Protein AF-A0A800K409-F1 (afdb_monomer_lite)

Secondary structure (DSSP, 8-state):
-HHHHHHTTHHHHHHHHT--S--SS-TTSHHHHHHHHTTGGG----SSEEE-TTPPEEEEEEEEEEEEEEE-TTS-EEEEEEEEEEEEEE-GGGEEES-------HHHHHHHHHHH--EEEEEETTT--EEEEES-HHHHHHHHHHHT-TTEEEEEE--HHHHHHHIIIIIIIIIIIHHHHHHHT-BS-SS--SS-SSTT-B--S-HHHHHHTTSPPGGG--HHHHS-TT----TTHHHHHHHHHHHHHHHH-HHHHHHHHHHHHIIIIIHHHHHTPPSS-SS--GGGGHHHHHHHHHHHHHHHHHHHHHHHTT-S-HHHHHHHHHHHHHIIIIIHHHHH-

pLDDT: mean 87.54, std 9.1, range [59.28, 98.06]

Foldseek 3Di:
DVVVVVVVVCVLLVVLVVVDPDRPQSCVDVLSVVCVVVVVVVPDDDQFKDFALLWDFPDWDFPDWRWDWDQDPVRDTDIHTDDTDTDTDTDVQRMDGGHLRHDNDPVLVVVLCVQLQFKKFKAFQPVRDTPDIDSDPVVNVVVCVVVVDPRIDITGHGDPVSSVRCCVCPLCNVQFVQLLCCQQFNFQAPADDQPDQRPSGGHNLPQVVNVVVVHQHPVRDDPVRVPHLRGAGLNSLLVVLLVLLLVVCCVPPVVVSVVLVVQLCCQGVVLSSVVSDTGPDVDRPSVSNVSNSVSSVVSSVSSLVSQLVVVVVPDVDSVVSNVVSVVVSCCSRVVSRVVSD

Structure (mmCIF, N/CA/C/O backbone):
data_AF-A0A800K409-F1
#
_entry.id   AF-A0A800K409-F1
#
loop_
_atom_site.group_PDB
_atom_site.id
_atom_site.type_symbol
_atom_site.label_atom_id
_atom_site.label_alt_id
_atom_site.label_comp_id
_atom_site.label_asym_id
_atom_site.label_entity_id
_atom_site.label_seq_id
_atom_site.pdbx_PDB_ins_code
_atom_site.Cartn_x
_atom_site.Cartn_y
_atom_site.Cartn_z
_atom_site.occupancy
_atom_site.B_iso_or_equiv
_atom_site.auth_seq_id
_atom_site.auth_comp_id
_atom_site.auth_asym_id
_atom_site.auth_atom_id
_atom_site.pdbx_PDB_model_num
ATOM 1 N N . MET A 1 1 ? -29.917 -21.517 -10.643 1.00 65.88 1 MET A N 1
ATOM 2 C CA . MET A 1 1 ? -29.476 -20.287 -9.943 1.00 65.88 1 MET A CA 1
ATOM 3 C C . MET A 1 1 ? -28.200 -19.694 -10.530 1.00 65.88 1 MET A C 1
ATOM 5 O O . MET A 1 1 ? -28.246 -18.529 -10.886 1.00 65.88 1 MET A O 1
ATOM 9 N N . ILE A 1 2 ? -27.113 -20.457 -10.723 1.00 81.56 2 ILE A N 1
ATOM 10 C CA . ILE A 1 2 ? -25.869 -19.938 -11.341 1.00 81.56 2 ILE A CA 1
ATOM 11 C C . ILE A 1 2 ? -26.125 -19.347 -12.736 1.00 81.56 2 ILE A C 1
ATOM 13 O O . ILE A 1 2 ? -25.726 -18.220 -12.989 1.00 81.56 2 ILE A O 1
ATOM 17 N N . LEU A 1 3 ? -26.871 -20.045 -13.599 1.00 80.81 3 LEU A N 1
ATOM 18 C CA . LEU A 1 3 ? -27.240 -19.539 -14.931 1.00 80.81 3 LEU A CA 1
ATOM 19 C C . LEU A 1 3 ? -28.050 -18.234 -14.885 1.00 80.81 3 LEU A C 1
ATOM 21 O O . LEU A 1 3 ? -27.794 -17.344 -15.681 1.00 80.81 3 LEU A O 1
ATOM 25 N N . ILE A 1 4 ? -28.969 -18.097 -13.922 1.00 89.19 4 ILE A N 1
ATOM 26 C CA . ILE A 1 4 ? -29.758 -16.867 -13.711 1.00 89.19 4 ILE A CA 1
ATOM 27 C C . ILE A 1 4 ? -28.855 -15.726 -13.204 1.00 89.19 4 ILE A C 1
ATOM 29 O O . ILE A 1 4 ? -29.024 -14.570 -13.576 1.00 89.19 4 ILE A O 1
ATOM 33 N N . GLY A 1 5 ? -27.858 -16.042 -12.373 1.00 84.44 5 GLY A N 1
ATOM 34 C CA . GLY A 1 5 ? -26.843 -15.076 -11.953 1.00 84.44 5 GLY A CA 1
ATOM 35 C C . GLY A 1 5 ? -25.978 -14.619 -13.127 1.00 84.44 5 GLY A C 1
ATOM 36 O O . GLY A 1 5 ? -25.855 -13.423 -13.372 1.00 84.44 5 GLY A O 1
ATOM 37 N N . TYR A 1 6 ? -25.437 -15.558 -13.904 1.00 83.19 6 TYR A N 1
ATOM 38 C CA . TYR A 1 6 ? -24.626 -15.256 -15.085 1.00 83.19 6 TYR A CA 1
ATOM 39 C C . TYR A 1 6 ? -25.421 -14.553 -16.186 1.00 83.19 6 TYR A C 1
ATOM 41 O O . TYR A 1 6 ? -24.855 -13.716 -16.885 1.00 83.19 6 TYR A O 1
ATOM 49 N N . SER A 1 7 ? -26.729 -14.802 -16.308 1.00 87.31 7 SER A N 1
ATOM 50 C CA . SER A 1 7 ? -27.543 -14.108 -17.305 1.00 87.31 7 SER A CA 1
ATOM 51 C C . SER A 1 7 ? -27.644 -12.603 -17.049 1.00 87.31 7 SER A C 1
ATOM 53 O O . SER A 1 7 ? -27.869 -11.848 -17.988 1.00 87.31 7 SER A O 1
ATOM 55 N N . SER A 1 8 ? -27.409 -12.133 -15.818 1.00 84.81 8 SER A N 1
ATOM 56 C CA . SER A 1 8 ? -27.319 -10.691 -15.541 1.00 84.81 8 SER A CA 1
ATOM 57 C C . SER A 1 8 ? -26.154 -10.006 -16.274 1.00 84.81 8 SER A C 1
ATOM 59 O O . SER A 1 8 ? -26.225 -8.810 -16.550 1.00 84.81 8 SER A O 1
ATOM 61 N N . TYR A 1 9 ? -25.121 -10.760 -16.673 1.00 82.25 9 TYR A N 1
ATOM 62 C CA . TYR A 1 9 ? -23.985 -10.242 -17.438 1.00 82.25 9 TYR A CA 1
ATOM 63 C C . TYR A 1 9 ? -24.352 -9.898 -18.892 1.00 82.25 9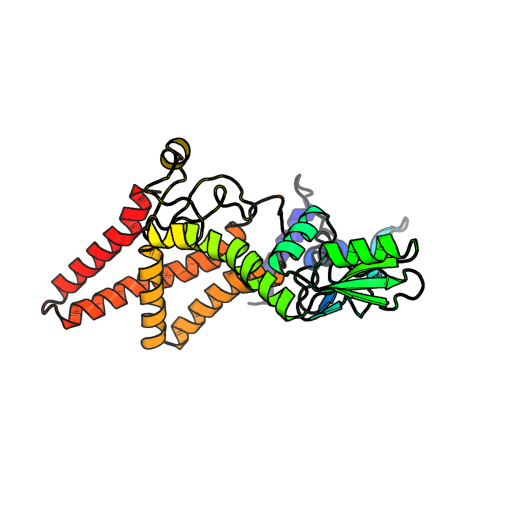 TYR A C 1
ATOM 65 O O . TYR A 1 9 ? -23.711 -9.036 -19.491 1.00 82.25 9 TYR A O 1
ATOM 73 N N . PHE A 1 10 ? -25.426 -10.486 -19.444 1.00 84.50 10 PHE A N 1
ATOM 74 C CA . PHE A 1 10 ? -25.935 -10.122 -20.776 1.00 84.50 10 PHE A CA 1
ATOM 75 C C . PHE A 1 10 ? -26.393 -8.664 -20.858 1.00 84.50 10 PHE A C 1
ATOM 77 O O . PHE A 1 10 ? -26.422 -8.103 -21.950 1.00 84.50 10 PHE A O 1
ATOM 84 N N . MET A 1 11 ? -26.680 -8.014 -19.724 1.00 85.50 11 MET A N 1
ATOM 85 C CA . MET A 1 11 ? -26.985 -6.583 -19.701 1.00 85.50 11 MET A CA 1
ATOM 86 C C . MET A 1 11 ? -25.845 -5.738 -20.287 1.00 85.50 11 MET A C 1
ATOM 88 O O . MET A 1 11 ? -26.121 -4.711 -20.897 1.00 85.50 11 MET A O 1
ATOM 92 N N . VAL A 1 12 ? -24.586 -6.184 -20.173 1.00 84.31 12 VAL A N 1
ATOM 93 C CA . VAL A 1 12 ? -23.431 -5.505 -20.786 1.00 84.31 12 VAL A CA 1
ATOM 94 C C . VAL A 1 12 ? -23.560 -5.480 -22.309 1.00 84.31 12 VAL A C 1
ATOM 96 O O . VAL A 1 12 ? -23.415 -4.415 -22.900 1.00 84.31 12 VAL A O 1
ATOM 99 N N . VAL A 1 13 ? -23.899 -6.619 -22.922 1.00 85.00 13 VAL A N 1
ATOM 100 C CA . VAL A 1 13 ? -24.083 -6.745 -24.377 1.00 85.00 13 VAL A CA 1
ATOM 101 C C . VAL A 1 13 ? -25.288 -5.923 -24.828 1.00 85.00 13 VAL A C 1
ATOM 103 O O . VAL A 1 13 ? -25.146 -5.054 -25.677 1.00 85.00 13 VAL A O 1
ATOM 106 N N . ILE A 1 14 ? -26.447 -6.113 -24.182 1.00 85.44 14 ILE A N 1
ATOM 107 C CA . ILE A 1 14 ? -27.696 -5.398 -24.506 1.00 85.44 14 ILE A CA 1
ATOM 108 C C . ILE A 1 14 ? -27.500 -3.878 -24.432 1.00 85.44 14 ILE A C 1
ATOM 110 O O . ILE A 1 14 ? -27.990 -3.137 -25.283 1.00 85.44 14 ILE A O 1
ATOM 114 N N . ARG A 1 15 ? -26.786 -3.400 -23.406 1.00 86.00 15 ARG A N 1
ATOM 115 C CA . ARG A 1 15 ? -26.485 -1.978 -23.241 1.00 86.00 15 ARG A CA 1
ATOM 116 C C . ARG A 1 15 ? -25.515 -1.476 -24.304 1.00 86.00 15 ARG A C 1
ATOM 118 O O . ARG A 1 15 ? -25.708 -0.354 -24.756 1.00 86.00 15 ARG A O 1
ATOM 125 N N . SER A 1 16 ? -24.497 -2.261 -24.655 1.00 86.19 16 SER A N 1
ATOM 126 C CA . SER A 1 16 ? -23.549 -1.908 -25.714 1.00 86.19 16 SER A CA 1
ATOM 127 C C . SER A 1 16 ? -24.296 -1.717 -27.030 1.00 86.19 16 SER A C 1
ATOM 129 O O . SER A 1 16 ? -24.220 -0.630 -27.575 1.00 86.19 16 SER A O 1
ATOM 131 N N . THR A 1 17 ? -25.182 -2.656 -27.406 1.00 86.38 17 THR A N 1
ATOM 132 C CA . THR A 1 17 ? -25.994 -2.610 -28.645 1.00 86.38 17 THR A CA 1
ATOM 133 C C . THR A 1 17 ? -26.843 -1.347 -28.783 1.00 86.38 17 THR A C 1
ATOM 135 O O . THR A 1 17 ? -27.129 -0.891 -29.890 1.00 86.38 17 THR A O 1
ATOM 138 N N . ALA A 1 18 ? -27.237 -0.736 -27.664 1.00 87.44 18 ALA A N 1
ATOM 139 C CA . ALA A 1 18 ? -27.951 0.538 -27.662 1.00 87.44 18 ALA A CA 1
ATOM 140 C C . ALA A 1 18 ? -27.057 1.759 -27.989 1.00 87.44 18 ALA A C 1
ATOM 142 O O . ALA A 1 18 ? -27.559 2.882 -27.988 1.00 87.44 18 ALA A O 1
ATOM 143 N N . ASN A 1 19 ? -25.758 1.554 -28.240 1.00 84.25 19 ASN A N 1
ATOM 144 C CA . ASN A 1 19 ? -24.741 2.548 -28.587 1.00 84.25 19 ASN A CA 1
ATOM 145 C C . ASN A 1 19 ? -24.764 3.817 -27.707 1.00 84.25 19 ASN A C 1
ATOM 147 O O . ASN A 1 19 ? -24.907 4.941 -28.204 1.00 84.25 19 ASN A O 1
ATOM 151 N N . PRO A 1 20 ? -24.652 3.681 -26.371 1.00 85.81 20 PRO A N 1
ATOM 152 C CA . PRO A 1 20 ? -24.635 4.826 -25.473 1.00 85.81 20 PRO A CA 1
ATOM 153 C C . PRO A 1 20 ? -23.353 5.656 -25.641 1.00 85.81 20 PRO A C 1
ATOM 155 O O . PRO A 1 20 ? -22.297 5.146 -25.995 1.00 85.81 20 PRO A O 1
ATOM 158 N N . ALA A 1 21 ? -23.406 6.935 -25.254 1.00 81.62 21 ALA A N 1
ATOM 159 C CA . ALA A 1 21 ? -22.258 7.852 -25.336 1.00 81.62 21 ALA A CA 1
ATOM 160 C C . ALA A 1 21 ? -20.993 7.376 -24.584 1.00 81.62 21 ALA A C 1
ATOM 162 O O . ALA A 1 21 ? -19.891 7.833 -24.878 1.00 81.62 21 ALA A O 1
ATOM 163 N N . ILE A 1 22 ? -21.143 6.477 -23.604 1.00 77.94 22 ILE A N 1
ATOM 164 C CA . ILE A 1 22 ? -20.032 5.785 -22.940 1.00 77.94 22 ILE A CA 1
ATOM 165 C C . ILE A 1 22 ? -20.166 4.291 -23.236 1.00 77.94 22 ILE A C 1
ATOM 167 O O . ILE A 1 22 ? -20.845 3.575 -22.494 1.00 77.94 22 ILE A O 1
ATOM 171 N N . ASP A 1 23 ? -19.487 3.845 -24.291 1.00 77.50 23 ASP A N 1
ATOM 172 C CA . ASP A 1 23 ? -19.381 2.439 -24.679 1.00 77.50 23 ASP A CA 1
ATOM 173 C C . ASP A 1 23 ? -17.910 2.029 -24.879 1.00 77.50 23 ASP A C 1
ATOM 175 O O . ASP A 1 23 ? -17.293 2.238 -25.924 1.00 77.50 23 ASP A O 1
ATOM 179 N N . MET A 1 24 ? -17.292 1.509 -23.816 1.00 70.38 24 MET A N 1
ATOM 180 C CA . MET A 1 24 ? -15.868 1.168 -23.822 1.00 70.38 24 MET A CA 1
ATOM 181 C C . MET A 1 24 ? -15.631 -0.244 -24.367 1.00 70.38 24 MET A C 1
ATOM 183 O O . MET A 1 24 ? -16.066 -1.227 -23.770 1.00 70.38 24 MET A O 1
ATOM 187 N N . ASN A 1 25 ? -14.822 -0.337 -25.428 1.00 69.81 25 ASN A N 1
ATOM 188 C CA . ASN A 1 25 ? -14.490 -1.551 -26.195 1.00 69.81 25 ASN A CA 1
ATOM 189 C C . ASN A 1 25 ? -15.641 -2.184 -26.986 1.00 69.81 25 ASN A C 1
ATOM 191 O O . ASN A 1 25 ? -15.393 -3.215 -27.604 1.00 69.81 25 ASN A O 1
ATOM 195 N N . ASN A 1 26 ? -16.833 -1.579 -26.977 1.00 78.69 26 ASN A N 1
ATOM 196 C CA . ASN A 1 26 ? -18.004 -2.010 -27.738 1.00 78.69 26 ASN A CA 1
ATOM 197 C C . ASN A 1 26 ? -18.233 -3.548 -27.711 1.00 78.69 26 ASN A C 1
ATOM 199 O O . ASN A 1 26 ? -18.051 -4.226 -28.731 1.00 78.69 26 ASN A O 1
ATOM 203 N N . PRO A 1 27 ? -18.548 -4.143 -26.539 1.00 81.69 27 PRO A N 1
ATOM 204 C CA . PRO A 1 27 ? -18.809 -5.578 -26.383 1.00 81.69 27 PRO A CA 1
ATOM 205 C C . PRO A 1 27 ? -20.175 -6.038 -26.945 1.00 81.69 27 PRO A C 1
ATOM 207 O O . PRO A 1 27 ? -20.853 -6.853 -26.320 1.00 81.69 27 PRO A O 1
ATOM 210 N N . GLU A 1 28 ? -20.585 -5.533 -28.110 1.00 79.75 28 GLU A N 1
ATOM 211 C CA . GLU A 1 28 ? -21.787 -5.964 -28.846 1.00 79.75 28 GLU A CA 1
ATOM 212 C C . GLU A 1 28 ? -21.637 -7.350 -29.482 1.00 79.75 28 GLU A C 1
ATOM 214 O O . GLU A 1 28 ? -22.589 -8.127 -29.534 1.00 79.75 28 GLU A O 1
ATOM 219 N N . ASP A 1 29 ? -20.429 -7.658 -29.946 1.00 79.31 29 ASP A N 1
ATOM 220 C CA . ASP A 1 29 ? -20.090 -8.877 -30.674 1.00 79.31 29 ASP A CA 1
ATOM 221 C C . ASP A 1 29 ? -19.304 -9.865 -29.779 1.00 79.31 29 ASP A C 1
ATOM 223 O O . ASP A 1 29 ? -18.525 -9.423 -28.921 1.00 79.31 29 ASP A O 1
ATOM 227 N N . PRO A 1 30 ? -19.454 -11.199 -29.948 1.00 72.94 30 PRO A N 1
ATOM 228 C CA . PRO A 1 30 ? -18.767 -12.202 -29.133 1.00 72.94 30 PRO A CA 1
ATOM 229 C C . PRO A 1 30 ? -17.243 -12.038 -29.027 1.00 72.94 30 PRO A C 1
ATOM 231 O O . PRO A 1 30 ? -16.681 -12.318 -27.963 1.00 72.94 30 PRO A O 1
ATOM 234 N N . PHE A 1 31 ? -16.554 -11.552 -30.065 1.00 73.19 31 PHE A N 1
ATOM 235 C CA . PHE A 1 31 ? -15.104 -11.326 -30.019 1.00 73.19 31 PHE A CA 1
ATOM 236 C C . PHE A 1 31 ? -14.747 -10.090 -29.192 1.00 73.19 31 PHE A C 1
ATOM 238 O O . PHE A 1 31 ? -13.795 -10.120 -28.402 1.00 73.19 31 PHE A O 1
ATOM 245 N N . ASN A 1 32 ? -15.528 -9.014 -29.310 1.00 73.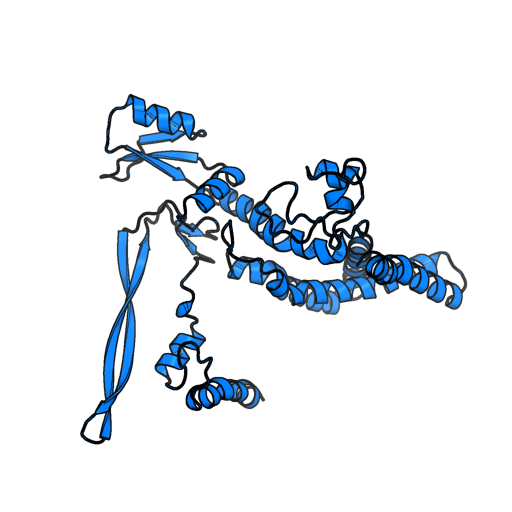75 32 ASN A N 1
ATOM 246 C CA . ASN A 1 32 ? -15.342 -7.823 -28.481 1.00 73.75 32 ASN A CA 1
ATOM 247 C C . ASN A 1 32 ? -15.720 -8.096 -27.020 1.00 73.75 32 ASN A C 1
ATOM 249 O O . ASN A 1 32 ? -15.011 -7.650 -26.115 1.00 73.75 32 ASN A O 1
ATOM 253 N N . LEU A 1 33 ? -16.765 -8.893 -26.773 1.00 78.38 33 LEU A N 1
ATOM 254 C CA . LEU A 1 33 ? -17.138 -9.360 -25.439 1.00 78.38 33 LEU A CA 1
ATOM 255 C C . LEU A 1 33 ? -16.028 -10.216 -24.817 1.00 78.38 33 LEU A C 1
ATOM 257 O O . LEU A 1 33 ? -15.688 -10.019 -23.650 1.00 78.38 33 LEU A O 1
ATOM 261 N N . LEU A 1 34 ? -15.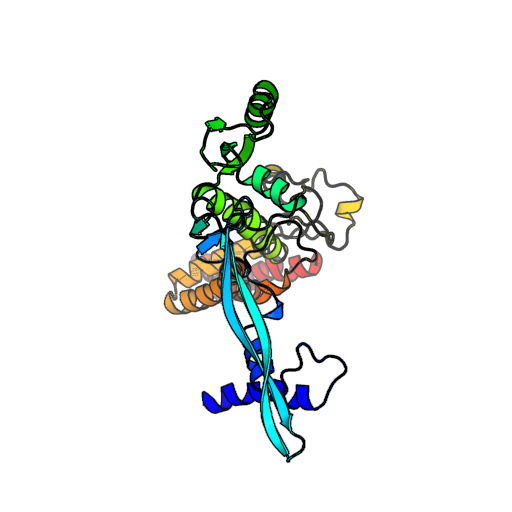416 -11.125 -25.581 1.00 76.69 34 LEU A N 1
ATOM 262 C CA . LEU A 1 34 ? -14.282 -11.919 -25.104 1.00 76.69 34 LEU A CA 1
ATOM 263 C C . LEU A 1 34 ? -13.091 -11.023 -24.729 1.00 76.69 34 LEU A C 1
ATOM 265 O O . LEU A 1 34 ? -12.546 -11.153 -23.633 1.00 76.69 34 LEU A O 1
ATOM 269 N N . SER A 1 35 ? -12.737 -10.066 -25.591 1.00 72.69 35 SER A N 1
ATOM 270 C CA . SER A 1 35 ? -11.692 -9.064 -25.326 1.00 72.69 35 SER A CA 1
ATOM 271 C C . SER A 1 35 ? -12.007 -8.209 -24.085 1.00 72.69 35 SER A C 1
ATOM 273 O O . SER A 1 35 ? -11.120 -7.910 -23.275 1.00 72.69 35 SER A O 1
ATOM 275 N N . TYR A 1 36 ? -13.280 -7.848 -23.895 1.00 77.44 36 TYR A N 1
ATOM 276 C CA . TYR A 1 36 ? -13.774 -7.114 -22.730 1.00 77.44 36 TYR A CA 1
ATOM 277 C C . TYR A 1 36 ? -13.619 -7.931 -21.439 1.00 77.44 36 TYR A C 1
ATOM 279 O O . TYR A 1 36 ? -13.016 -7.450 -20.474 1.00 77.44 36 TYR A O 1
ATOM 287 N N . LEU A 1 37 ? -14.086 -9.184 -21.4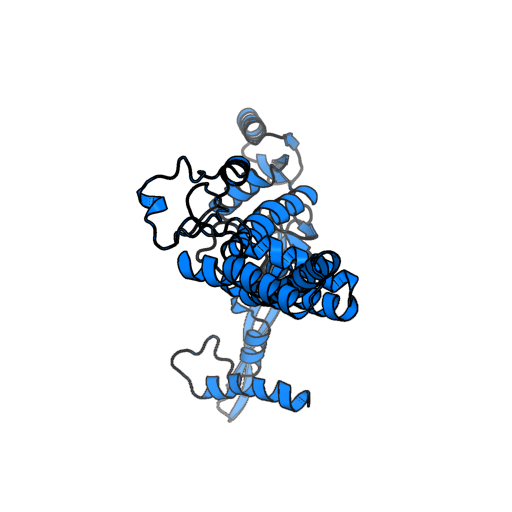36 1.00 79.81 37 LEU A N 1
ATOM 288 C CA . LEU A 1 37 ? -13.991 -10.110 -20.301 1.00 79.81 37 LEU A CA 1
ATOM 289 C C . LEU A 1 37 ? -12.538 -10.407 -19.919 1.00 79.81 37 LEU A C 1
ATOM 291 O O . LEU A 1 37 ? -12.192 -10.435 -18.738 1.00 79.81 37 LEU A O 1
ATOM 295 N N . GLN A 1 38 ? -11.669 -10.571 -20.916 1.00 73.44 38 GLN A N 1
ATOM 296 C CA . GLN A 1 38 ? -10.236 -10.794 -20.723 1.00 73.44 38 GLN A CA 1
ATOM 297 C C . GLN A 1 38 ? -9.472 -9.530 -20.318 1.00 73.44 38 GLN A C 1
ATOM 299 O O . GLN A 1 38 ? -8.283 -9.611 -20.002 1.00 73.44 38 GLN A O 1
ATOM 304 N N . ARG A 1 39 ? -10.136 -8.364 -20.281 1.00 72.69 39 ARG A N 1
ATOM 305 C CA . ARG A 1 39 ? -9.550 -7.084 -19.867 1.00 72.69 39 ARG A CA 1
ATOM 306 C C . ARG A 1 39 ? -8.332 -6.678 -20.704 1.00 72.69 39 ARG A C 1
ATOM 308 O O . ARG A 1 39 ? -7.426 -6.018 -20.192 1.00 72.69 39 ARG A O 1
ATOM 315 N N . GLU A 1 40 ? -8.323 -7.014 -21.993 1.00 68.75 40 GLU A N 1
ATOM 316 C CA . GLU A 1 40 ? -7.149 -6.827 -22.859 1.00 68.75 40 GLU A CA 1
ATOM 317 C C . GLU A 1 40 ? -6.674 -5.366 -22.954 1.00 68.75 40 GLU A C 1
ATOM 319 O O . GLU A 1 40 ? -5.483 -5.102 -23.108 1.00 68.75 40 GLU A O 1
ATOM 324 N N . GLN A 1 41 ? -7.590 -4.409 -22.793 1.00 61.09 41 GLN A N 1
ATOM 325 C CA . GLN A 1 41 ? -7.320 -2.968 -22.839 1.00 61.09 41 GLN A CA 1
ATOM 326 C C . GLN A 1 41 ? -6.328 -2.455 -21.776 1.00 61.09 41 GLN A C 1
ATOM 328 O O . GLN A 1 41 ? -5.765 -1.375 -21.935 1.00 61.09 41 GLN A O 1
ATOM 333 N N . TYR A 1 42 ? -6.121 -3.183 -20.673 1.00 60.72 42 TYR A N 1
ATOM 334 C CA . TYR A 1 42 ? -5.349 -2.680 -19.528 1.00 60.72 42 TYR A CA 1
ATOM 335 C C . TYR A 1 42 ? -3.860 -3.059 -19.561 1.00 60.72 42 TYR A C 1
ATOM 337 O O . TYR A 1 42 ? -3.118 -2.684 -18.650 1.00 60.72 42 TYR A O 1
ATOM 345 N N . GLY A 1 43 ? -3.412 -3.770 -20.604 1.00 65.50 43 GLY A N 1
ATOM 346 C CA . GLY A 1 43 ? -2.071 -4.352 -20.660 1.00 65.50 43 GLY A CA 1
ATOM 347 C C . GLY A 1 43 ? -1.859 -5.434 -19.591 1.00 65.50 43 GLY A C 1
ATOM 348 O O . GLY A 1 43 ? -2.739 -5.726 -18.783 1.00 65.50 43 GLY A O 1
ATOM 349 N N . SER A 1 44 ? -0.681 -6.057 -19.582 1.00 67.94 44 SER A N 1
ATOM 350 C CA . SER A 1 44 ? -0.339 -7.112 -18.621 1.00 67.94 44 SER A CA 1
ATOM 351 C C . SER A 1 44 ? 0.790 -6.661 -17.698 1.00 67.94 44 SER A C 1
ATOM 353 O O . SER A 1 44 ? 1.925 -6.485 -18.142 1.00 67.94 44 SER A O 1
ATOM 355 N N . ALA A 1 45 ? 0.490 -6.503 -16.409 1.00 80.56 45 ALA A N 1
ATOM 356 C CA . ALA A 1 45 ? 1.513 -6.452 -15.371 1.00 80.56 45 ALA A CA 1
ATOM 357 C C . ALA A 1 45 ? 1.855 -7.890 -14.946 1.00 80.56 45 ALA A C 1
ATOM 359 O O . ALA A 1 45 ? 0.936 -8.692 -14.751 1.00 80.56 45 ALA A O 1
ATOM 360 N N . PRO A 1 46 ? 3.137 -8.247 -14.781 1.00 88.06 46 PRO A N 1
ATOM 361 C CA . PRO A 1 46 ? 3.489 -9.588 -14.342 1.00 88.06 46 PRO A CA 1
ATOM 362 C C . PRO A 1 46 ? 3.112 -9.751 -12.863 1.00 88.06 46 PRO A C 1
ATOM 364 O O . PRO A 1 46 ? 3.483 -8.923 -12.039 1.00 88.06 46 PRO A O 1
ATOM 367 N N . VAL A 1 47 ? 2.338 -10.780 -12.505 1.00 87.75 47 VAL A N 1
ATOM 368 C CA . VAL A 1 47 ? 1.862 -10.981 -11.117 1.00 87.75 47 VAL A CA 1
ATOM 369 C C . VAL A 1 47 ? 2.629 -12.113 -10.435 1.00 87.75 47 VAL A C 1
ATOM 371 O O . VAL A 1 47 ? 3.303 -11.890 -9.428 1.00 87.75 47 VAL A O 1
ATOM 374 N N . PHE A 1 48 ? 2.551 -13.329 -10.975 1.00 88.44 48 PHE A N 1
ATOM 375 C CA . PHE A 1 48 ? 3.174 -14.508 -10.365 1.00 88.44 48 PHE A CA 1
ATOM 376 C C . PHE A 1 48 ? 4.590 -14.760 -10.862 1.00 88.44 48 PHE A C 1
ATOM 378 O O . PHE A 1 48 ? 5.467 -15.054 -10.059 1.00 88.44 48 PHE A O 1
ATOM 385 N N . TYR A 1 49 ? 4.821 -14.606 -12.161 1.00 91.00 49 TYR A N 1
ATOM 386 C CA . TYR A 1 49 ? 6.132 -14.725 -12.781 1.00 91.00 49 TYR A CA 1
ATOM 387 C C . TYR A 1 49 ? 6.236 -13.714 -13.919 1.00 91.00 49 TYR A C 1
ATOM 389 O O . TYR A 1 49 ? 5.234 -13.397 -14.565 1.00 91.00 49 TYR A O 1
ATOM 397 N N . GLY A 1 50 ? 7.434 -13.191 -14.140 1.00 90.69 50 GLY A N 1
ATOM 398 C CA . GLY A 1 50 ? 7.714 -12.294 -15.251 1.00 90.69 50 GLY A CA 1
ATOM 399 C C . GLY A 1 50 ? 8.920 -11.411 -14.990 1.00 90.69 50 GLY A C 1
ATOM 400 O O . GLY A 1 50 ? 9.708 -11.647 -14.075 1.00 90.69 50 GLY A O 1
ATOM 401 N N . GLN A 1 51 ? 9.048 -10.389 -15.818 1.00 92.19 51 GLN A N 1
ATOM 402 C CA . GLN A 1 51 ? 10.232 -9.560 -15.931 1.00 92.19 51 GLN A CA 1
ATOM 403 C C . GLN A 1 51 ? 10.322 -8.460 -14.867 1.00 92.19 51 GLN A C 1
ATOM 405 O O . GLN A 1 51 ? 9.338 -7.803 -14.513 1.00 92.19 51 GLN A O 1
ATOM 410 N N . TYR A 1 52 ? 11.545 -8.194 -14.419 1.00 93.75 52 TYR A N 1
ATOM 411 C CA . TYR A 1 52 ? 11.914 -6.932 -13.789 1.00 93.75 52 TYR A CA 1
ATOM 412 C C . TYR A 1 52 ? 12.159 -5.863 -14.855 1.00 93.75 52 TYR A C 1
ATOM 414 O O . TYR A 1 52 ? 12.483 -6.163 -16.001 1.00 93.75 52 TYR A O 1
ATOM 422 N N . TYR A 1 53 ? 12.074 -4.594 -14.464 1.00 92.38 53 TYR A N 1
ATOM 423 C CA . TYR A 1 53 ? 12.260 -3.471 -15.383 1.00 92.38 53 TYR A CA 1
ATOM 424 C C . TYR A 1 53 ? 13.584 -3.467 -16.187 1.00 92.38 53 TYR A C 1
ATOM 426 O O . TYR A 1 53 ? 13.571 -2.923 -17.292 1.00 92.38 53 TYR A O 1
ATOM 434 N N . PRO A 1 54 ? 14.728 -3.990 -15.680 1.00 91.31 54 PRO A N 1
ATOM 435 C CA . PRO A 1 54 ? 15.986 -3.981 -16.428 1.00 91.31 54 PRO A CA 1
ATOM 436 C C . PRO A 1 54 ? 16.027 -5.000 -17.570 1.00 91.31 54 PRO A C 1
ATOM 438 O O . PRO A 1 54 ? 16.929 -4.913 -18.406 1.00 91.31 54 PRO A O 1
ATOM 441 N N . ALA A 1 55 ? 15.087 -5.952 -17.590 1.00 88.62 55 ALA A N 1
ATOM 442 C CA . ALA A 1 55 ? 15.040 -7.012 -18.580 1.00 88.62 55 ALA A CA 1
ATOM 443 C C . ALA A 1 55 ? 14.875 -6.426 -19.981 1.00 88.62 55 ALA A C 1
ATOM 445 O O . ALA A 1 55 ? 13.942 -5.658 -20.244 1.00 88.62 55 ALA A O 1
ATOM 446 N N . GLN A 1 56 ? 15.769 -6.798 -20.894 1.00 84.12 56 GLN A N 1
ATOM 447 C CA . GLN A 1 56 ? 15.580 -6.461 -22.298 1.00 84.12 56 GLN A CA 1
ATOM 448 C C . GLN A 1 56 ? 14.643 -7.468 -22.950 1.00 84.12 56 GLN A C 1
ATOM 450 O O . GLN A 1 56 ? 14.572 -8.634 -22.559 1.00 84.12 56 GLN A O 1
ATOM 455 N N . GLN A 1 57 ? 13.901 -6.989 -23.940 1.00 83.75 57 GLN A N 1
ATOM 456 C CA . GLN A 1 57 ? 13.110 -7.854 -24.789 1.00 83.75 57 GLN A CA 1
ATOM 457 C C . GLN A 1 57 ? 14.044 -8.579 -25.763 1.00 83.75 57 GLN A C 1
ATOM 459 O O . GLN A 1 57 ? 14.792 -7.927 -26.489 1.00 83.75 57 GLN A O 1
ATOM 464 N N . VAL A 1 58 ? 13.976 -9.908 -25.765 1.00 82.38 58 VAL A N 1
ATOM 465 C CA . VAL A 1 58 ? 14.748 -10.792 -26.648 1.00 82.38 58 VAL A CA 1
ATOM 466 C C . VAL A 1 58 ? 13.933 -11.121 -27.894 1.00 82.38 58 VAL A C 1
ATOM 468 O O . VAL A 1 58 ? 14.442 -11.030 -29.007 1.00 82.38 58 VAL A O 1
ATOM 471 N N . GLU A 1 59 ? 12.649 -11.435 -27.713 1.00 80.44 59 GLU A N 1
ATOM 472 C CA . GLU A 1 59 ? 11.778 -11.891 -28.795 1.00 80.44 59 GLU A CA 1
ATOM 473 C C . GLU A 1 59 ? 10.343 -11.360 -28.644 1.00 80.44 59 GLU A C 1
ATOM 475 O O . GLU A 1 59 ? 9.942 -10.793 -27.617 1.00 80.44 59 GLU A O 1
ATOM 480 N N . LYS A 1 60 ? 9.567 -11.486 -29.719 1.00 78.31 60 LYS A N 1
ATOM 481 C CA . LYS A 1 60 ? 8.117 -11.308 -29.742 1.00 78.31 60 LYS A CA 1
ATOM 482 C C . LYS A 1 60 ? 7.487 -12.645 -30.095 1.00 78.31 60 LYS A C 1
ATOM 484 O O . LYS A 1 60 ? 7.561 -13.055 -31.246 1.00 78.31 60 LYS A O 1
ATOM 489 N N . GLU A 1 61 ? 6.840 -13.275 -29.129 1.00 77.62 61 GLU A N 1
ATOM 490 C CA . GLU A 1 61 ? 6.075 -14.497 -29.364 1.00 77.62 61 GLU A CA 1
ATOM 491 C C . GLU A 1 61 ? 4.633 -14.133 -29.730 1.00 77.62 61 GLU A C 1
ATOM 493 O O . GLU A 1 61 ? 4.033 -13.270 -29.087 1.00 77.62 61 GLU A O 1
ATOM 498 N N . GLU A 1 62 ? 4.077 -14.737 -30.782 1.00 76.31 62 GLU A N 1
ATOM 499 C CA . GLU A 1 62 ? 2.670 -14.555 -31.154 1.00 76.31 62 GLU A CA 1
ATOM 500 C C . GLU A 1 62 ? 1.784 -15.378 -30.212 1.00 76.31 62 GLU A C 1
ATOM 502 O O . GLU A 1 62 ? 1.839 -16.602 -30.212 1.00 76.31 62 GLU A O 1
ATOM 507 N N . VAL A 1 63 ? 0.962 -14.709 -29.403 1.00 67.38 63 VAL A N 1
ATOM 508 C CA . VAL A 1 63 ? 0.145 -15.359 -28.361 1.00 67.38 63 VAL A CA 1
ATOM 509 C C . VAL A 1 63 ? -1.292 -15.578 -28.815 1.00 67.38 63 VAL A C 1
ATOM 511 O O . VAL A 1 63 ? -1.953 -16.513 -28.371 1.00 67.38 63 VAL A O 1
ATOM 514 N N . SER A 1 64 ? -1.808 -14.718 -29.694 1.00 64.31 64 SER A N 1
ATOM 515 C CA . SER A 1 64 ? -3.136 -14.898 -30.279 1.00 64.31 64 SER A CA 1
ATOM 516 C C . SER A 1 64 ? -3.313 -14.078 -31.553 1.00 64.31 64 SER A C 1
ATOM 518 O O . SER A 1 64 ? -2.614 -13.093 -31.783 1.00 64.31 64 SER A O 1
ATOM 520 N N . SER A 1 65 ? -4.283 -14.462 -32.376 1.00 63.09 65 SER A N 1
ATOM 521 C CA . SER A 1 65 ? -4.756 -13.666 -33.509 1.00 63.09 65 SER A CA 1
ATOM 522 C C . SER A 1 65 ? -6.172 -13.169 -33.215 1.00 63.09 65 SER A C 1
ATOM 524 O O . SER A 1 65 ? -7.016 -13.933 -32.749 1.00 63.09 65 SER A O 1
ATOM 526 N N . LYS A 1 66 ? -6.425 -11.878 -33.449 1.00 62.28 66 LYS A N 1
ATOM 527 C CA . LYS A 1 66 ? -7.755 -11.269 -33.360 1.00 62.28 66 LYS A CA 1
ATOM 528 C C . LYS A 1 66 ? -8.463 -11.401 -34.699 1.00 62.28 66 LYS A C 1
ATOM 530 O O . LYS A 1 66 ? -7.879 -11.070 -35.729 1.00 62.28 66 LYS A O 1
ATOM 535 N N . TYR A 1 67 ? -9.727 -11.789 -34.652 1.00 63.06 67 TYR A N 1
ATOM 536 C CA . TYR A 1 67 ? -10.642 -11.797 -35.787 1.00 63.06 67 TYR A CA 1
ATOM 537 C C . TYR A 1 67 ? -11.794 -10.833 -35.489 1.00 63.06 67 TYR A C 1
ATOM 539 O O . TYR A 1 67 ? -12.062 -10.539 -34.322 1.00 63.06 67 TYR A O 1
ATOM 547 N N . TYR A 1 68 ? -12.433 -10.302 -36.523 1.00 63.66 68 TYR A N 1
ATOM 548 C CA . TYR A 1 68 ? -13.737 -9.655 -36.408 1.00 63.66 68 TYR A CA 1
ATOM 549 C C . TYR A 1 68 ? -14.680 -10.276 -37.431 1.00 63.66 68 TYR A C 1
ATOM 551 O O . TYR A 1 68 ? -14.238 -10.719 -38.491 1.00 63.66 68 TYR A O 1
ATOM 559 N N . GLN A 1 69 ? -15.952 -10.349 -37.067 1.00 59.28 69 GLN A N 1
ATOM 560 C CA . GLN A 1 69 ? -17.015 -10.819 -37.939 1.00 59.28 69 GLN A CA 1
ATOM 561 C C . GLN A 1 69 ? -17.559 -9.624 -38.727 1.00 59.28 69 GLN A C 1
ATOM 563 O O . GLN A 1 69 ? -17.803 -8.567 -38.140 1.00 59.28 69 GLN A O 1
ATOM 568 N N . ASP A 1 70 ? -17.698 -9.775 -40.040 1.00 62.00 70 ASP A N 1
ATOM 569 C CA . ASP A 1 70 ? -18.371 -8.811 -40.915 1.00 62.00 70 ASP A CA 1
ATOM 570 C C . ASP A 1 70 ? -19.305 -9.566 -41.874 1.00 62.00 70 ASP A C 1
ATOM 572 O O . ASP A 1 70 ? -19.115 -10.758 -42.127 1.00 62.00 70 ASP A O 1
ATOM 576 N N . ILE A 1 71 ? -20.342 -8.893 -42.369 1.00 61.28 71 ILE A N 1
ATOM 577 C CA . ILE A 1 71 ? -21.342 -9.502 -43.252 1.00 61.28 71 ILE A CA 1
ATOM 578 C C . ILE A 1 71 ? -20.903 -9.272 -44.692 1.00 61.28 71 ILE A C 1
ATOM 580 O O . ILE A 1 71 ? -20.772 -8.133 -45.148 1.00 61.28 71 ILE A O 1
ATOM 584 N N . ASN A 1 72 ? -20.686 -10.359 -45.426 1.00 63.31 72 ASN A N 1
ATOM 585 C CA . ASN A 1 72 ? -20.273 -10.274 -46.818 1.00 63.31 72 ASN A CA 1
ATOM 586 C C . ASN A 1 72 ? -21.410 -9.750 -47.712 1.00 63.31 72 ASN A C 1
ATOM 588 O O . ASN A 1 72 ? -22.576 -9.721 -47.317 1.00 63.31 72 ASN A O 1
ATOM 592 N N . LYS A 1 73 ? -21.101 -9.367 -48.960 1.00 64.06 73 LYS A N 1
ATOM 593 C CA . LYS A 1 73 ? -22.107 -8.826 -49.908 1.00 64.06 73 LYS A CA 1
ATOM 594 C C . LYS A 1 73 ? -23.306 -9.754 -50.159 1.00 64.06 73 LYS A C 1
ATOM 596 O O . LYS A 1 73 ? -24.361 -9.263 -50.554 1.00 64.06 73 LYS A O 1
ATOM 601 N N . ASP A 1 74 ? -23.141 -11.047 -49.899 1.00 69.88 74 ASP A N 1
ATOM 602 C CA . ASP A 1 74 ? -24.154 -12.091 -50.069 1.00 69.88 74 ASP A CA 1
ATOM 603 C C . ASP A 1 74 ? -24.952 -12.394 -48.781 1.00 69.88 74 ASP A C 1
ATOM 605 O O . ASP A 1 74 ? -25.827 -13.255 -48.781 1.00 69.88 74 ASP A O 1
ATOM 609 N N . GLY A 1 75 ? -24.699 -11.663 -47.686 1.00 65.50 75 GLY A N 1
ATOM 610 C CA . GLY A 1 75 ? -25.425 -11.805 -46.417 1.00 65.50 75 GLY A CA 1
ATOM 611 C C . GLY A 1 75 ? -24.908 -12.911 -45.491 1.00 65.50 75 GLY A C 1
ATOM 612 O O . GLY A 1 75 ? -25.566 -13.213 -44.498 1.00 65.50 75 GLY A O 1
ATOM 613 N N . GLU A 1 76 ? -23.757 -13.510 -45.802 1.00 61.84 76 GLU A N 1
ATOM 614 C CA . GLU A 1 76 ? -23.112 -14.544 -44.984 1.00 61.84 76 GLU A CA 1
ATOM 615 C C . GLU A 1 76 ? -22.060 -13.949 -44.037 1.00 61.84 76 GLU A C 1
ATOM 617 O O . GLU A 1 76 ? -21.375 -12.980 -44.376 1.00 61.84 76 GLU A O 1
ATOM 622 N N . ASP A 1 77 ? -21.930 -14.550 -42.853 1.00 65.69 77 ASP A N 1
ATOM 623 C CA . ASP A 1 77 ? -20.922 -14.189 -41.857 1.00 65.69 77 ASP A CA 1
ATOM 624 C C . ASP A 1 77 ? -19.518 -14.573 -42.347 1.00 65.69 77 ASP A C 1
ATOM 626 O O . ASP A 1 77 ? -19.223 -15.756 -42.535 1.00 65.69 77 ASP A O 1
ATOM 630 N N . GLU A 1 78 ? -18.623 -13.594 -42.502 1.00 63.56 78 GLU A N 1
ATOM 631 C CA . GLU A 1 78 ? -17.221 -13.836 -42.847 1.00 63.56 78 GLU A CA 1
ATOM 632 C C . GLU A 1 78 ? -16.281 -13.307 -41.749 1.00 63.56 78 GLU A C 1
ATOM 634 O O . GLU A 1 78 ? -16.438 -12.208 -41.209 1.00 63.56 78 GLU A O 1
ATOM 639 N N . TYR A 1 79 ? -15.292 -14.125 -41.375 1.00 66.44 79 TYR A N 1
ATOM 640 C CA . TYR A 1 79 ? -14.318 -13.795 -40.334 1.00 66.44 79 TYR A CA 1
ATOM 641 C C . TYR A 1 79 ? -13.057 -13.200 -40.950 1.00 66.44 79 TYR A C 1
ATOM 643 O O . TYR A 1 79 ? -12.250 -13.903 -41.562 1.00 66.44 79 TYR A O 1
ATOM 651 N N . PHE A 1 80 ? -12.826 -11.914 -40.708 1.00 64.12 80 PHE A N 1
ATOM 652 C CA . PHE A 1 80 ? -11.638 -11.220 -41.183 1.00 64.12 80 PHE A CA 1
ATOM 653 C C . PHE A 1 80 ? -10.567 -11.162 -40.097 1.00 64.12 80 PHE A C 1
ATOM 655 O O . PHE A 1 80 ? -10.814 -10.822 -38.935 1.00 64.12 80 PHE A O 1
ATOM 662 N N . PHE A 1 81 ? -9.331 -11.475 -40.481 1.00 64.12 81 PHE A N 1
ATOM 663 C CA . PHE A 1 81 ? -8.172 -11.295 -39.616 1.00 64.12 81 PHE A CA 1
ATOM 664 C C . PHE A 1 81 ? -7.990 -9.800 -39.289 1.00 64.12 81 PHE A C 1
ATOM 666 O O . PHE A 1 81 ? -7.877 -8.962 -40.184 1.00 64.12 81 PHE A O 1
ATOM 673 N N . LYS A 1 82 ? -7.942 -9.463 -37.995 1.00 68.00 82 LYS A N 1
ATOM 674 C CA . LYS A 1 82 ? -7.770 -8.089 -37.499 1.00 68.00 82 LYS A CA 1
ATOM 675 C C . LYS A 1 82 ? -6.309 -7.769 -37.215 1.00 68.00 82 LYS A C 1
ATOM 677 O O . LYS A 1 82 ? -5.777 -6.778 -37.706 1.00 68.00 82 LYS A O 1
ATOM 682 N N . SER A 1 83 ? -5.672 -8.562 -36.353 1.00 65.75 83 SER A N 1
ATOM 683 C CA . SER A 1 83 ? -4.294 -8.322 -35.919 1.00 65.75 83 SER A CA 1
ATOM 684 C C . SER A 1 83 ? -3.693 -9.509 -35.169 1.00 65.75 83 SER A C 1
ATOM 686 O O . SER A 1 83 ? -4.394 -10.269 -34.504 1.00 65.75 83 SER A O 1
ATOM 688 N N . LYS A 1 84 ? -2.363 -9.637 -35.238 1.00 67.50 84 LYS A N 1
ATOM 689 C CA . LYS A 1 84 ? -1.582 -10.568 -34.419 1.00 67.50 84 LYS A CA 1
ATOM 690 C C . LYS A 1 84 ? -1.223 -9.908 -33.097 1.00 67.50 84 LYS A C 1
ATOM 692 O O . LYS A 1 84 ? -0.781 -8.756 -33.066 1.00 67.50 84 LYS A O 1
ATOM 697 N N . ARG A 1 85 ? -1.389 -10.642 -32.003 1.00 66.31 85 ARG A N 1
ATOM 698 C CA . ARG A 1 85 ? -0.980 -10.241 -30.662 1.00 66.31 85 ARG A CA 1
ATOM 699 C C . ARG A 1 85 ? 0.367 -10.869 -30.360 1.00 66.31 85 ARG A C 1
ATOM 701 O O . ARG A 1 85 ? 0.496 -12.087 -30.335 1.00 66.31 85 ARG A O 1
ATOM 708 N N . TYR A 1 86 ? 1.336 -10.019 -30.056 1.00 70.50 86 TYR A N 1
ATOM 709 C CA . TYR A 1 86 ? 2.653 -10.447 -29.616 1.00 70.50 86 TYR A CA 1
ATOM 710 C C . TYR A 1 86 ? 2.840 -10.171 -28.128 1.00 70.50 86 TYR A C 1
ATOM 712 O O . TYR A 1 86 ? 2.457 -9.104 -27.640 1.00 70.50 86 TYR A O 1
ATOM 720 N N . GLN A 1 87 ? 3.468 -11.098 -27.419 1.00 74.44 87 GLN A N 1
ATOM 721 C CA . GLN A 1 87 ? 3.975 -10.895 -26.071 1.00 74.44 87 GLN A CA 1
ATOM 722 C C . GLN A 1 87 ? 5.495 -10.800 -26.122 1.00 74.44 87 GLN A C 1
ATOM 724 O O . GLN A 1 87 ? 6.170 -11.522 -26.853 1.00 74.44 87 GLN A O 1
ATOM 729 N N . ALA A 1 88 ? 6.036 -9.841 -25.375 1.00 79.62 88 ALA A N 1
ATOM 730 C CA . ALA A 1 88 ? 7.472 -9.694 -25.252 1.00 79.62 88 ALA A CA 1
ATOM 731 C C . ALA A 1 88 ? 8.035 -10.849 -24.419 1.00 79.62 88 ALA A C 1
ATOM 733 O O . ALA A 1 88 ? 7.637 -11.029 -23.266 1.00 79.62 88 ALA A O 1
ATOM 734 N N . VAL A 1 89 ? 8.973 -11.589 -25.003 1.00 83.19 89 VAL A N 1
ATOM 735 C CA . VAL A 1 89 ? 9.824 -12.533 -24.282 1.00 83.19 89 VAL A CA 1
ATOM 736 C C . VAL A 1 89 ? 11.040 -11.757 -23.801 1.00 83.19 89 VAL A C 1
ATOM 738 O O . VAL A 1 89 ? 11.695 -11.054 -24.577 1.00 83.19 89 VAL A O 1
ATOM 741 N N . TYR A 1 90 ? 11.309 -11.842 -22.507 1.00 86.69 90 TYR A N 1
ATOM 742 C CA . TYR A 1 90 ? 12.375 -11.100 -21.848 1.00 86.69 90 TYR A CA 1
ATOM 743 C C . TYR A 1 90 ? 13.551 -12.010 -21.514 1.00 86.69 90 TYR A C 1
ATOM 745 O O . TYR A 1 90 ? 13.404 -13.226 -21.430 1.00 86.69 90 TYR A O 1
ATOM 753 N N . GLU A 1 91 ? 14.714 -11.405 -21.282 1.00 86.00 91 GLU A N 1
ATOM 754 C CA . GLU A 1 91 ? 15.888 -12.105 -20.758 1.00 86.00 91 GLU A CA 1
ATOM 755 C C . GLU A 1 91 ? 15.522 -12.875 -19.473 1.00 86.00 91 GLU A C 1
ATOM 757 O O . GLU A 1 91 ? 15.150 -12.271 -18.460 1.00 86.00 91 GLU A O 1
ATOM 762 N N . GLU A 1 92 ? 15.641 -14.207 -19.510 1.00 85.88 92 GLU A N 1
ATOM 763 C CA . GLU A 1 92 ? 15.227 -15.109 -18.421 1.00 85.88 92 GLU A CA 1
ATOM 764 C C . GLU A 1 92 ? 15.906 -14.753 -17.092 1.00 85.88 92 GLU A C 1
ATOM 766 O O . GLU A 1 92 ? 15.298 -14.786 -16.025 1.00 85.88 92 GLU A O 1
ATOM 771 N N . GLU A 1 93 ? 17.155 -14.294 -17.159 1.00 86.19 93 GLU A N 1
ATOM 772 C CA . GLU A 1 93 ? 17.931 -13.892 -15.993 1.00 86.19 93 GLU A CA 1
ATOM 773 C C . GLU A 1 93 ? 17.344 -12.679 -15.232 1.00 86.19 93 GLU A C 1
ATOM 775 O O . GLU A 1 93 ? 17.608 -12.490 -14.035 1.00 86.19 93 GLU A O 1
ATOM 780 N N . PHE A 1 94 ? 16.554 -11.849 -15.911 1.00 89.00 94 PHE A N 1
ATOM 781 C CA . PHE A 1 94 ? 15.833 -10.724 -15.318 1.00 89.00 94 PHE A CA 1
ATOM 782 C C . PHE A 1 94 ? 14.344 -11.023 -15.137 1.00 89.00 94 PHE A C 1
ATOM 784 O O . PHE A 1 94 ? 13.571 -10.110 -14.841 1.00 89.00 94 PHE A O 1
ATOM 791 N N . CYS A 1 95 ? 13.950 -12.286 -15.265 1.00 91.44 95 CYS A N 1
ATOM 792 C CA . CYS A 1 95 ? 12.635 -12.771 -14.895 1.00 91.44 95 CYS A CA 1
ATOM 793 C C . CYS A 1 95 ? 12.690 -13.493 -13.547 1.00 91.44 95 CYS A C 1
ATOM 795 O O . CYS A 1 95 ? 13.722 -14.006 -13.113 1.00 91.44 95 CYS A O 1
ATOM 797 N N . GLY A 1 96 ? 11.571 -13.504 -12.836 1.00 91.12 96 GLY A N 1
ATOM 798 C CA . GLY A 1 96 ? 11.492 -14.180 -11.554 1.00 91.12 96 GLY A CA 1
ATOM 799 C C . GLY A 1 96 ? 10.077 -14.297 -11.027 1.00 91.12 96 GLY A C 1
ATOM 800 O O . GLY A 1 96 ? 9.125 -13.737 -11.574 1.00 91.12 96 GLY A O 1
ATOM 801 N N . VAL A 1 97 ? 9.959 -15.040 -9.931 1.00 92.62 97 VAL A N 1
ATOM 802 C CA . VAL A 1 97 ? 8.705 -15.189 -9.196 1.00 92.62 97 VAL A CA 1
ATOM 803 C C . VAL A 1 97 ? 8.398 -13.893 -8.448 1.00 92.62 97 VAL A C 1
ATOM 805 O O . VAL A 1 97 ? 9.279 -13.278 -7.848 1.00 92.62 97 VAL A O 1
ATOM 808 N N . PHE A 1 98 ? 7.125 -13.509 -8.457 1.00 93.31 98 PHE A N 1
ATOM 809 C CA . PHE A 1 98 ? 6.576 -12.345 -7.772 1.00 93.31 98 PHE A CA 1
ATOM 810 C C . PHE A 1 98 ? 7.253 -11.011 -8.159 1.00 93.31 98 PHE A C 1
ATOM 812 O O . PHE A 1 98 ? 7.730 -10.280 -7.286 1.00 93.31 98 PHE A O 1
ATOM 819 N N . PRO A 1 99 ? 7.286 -10.640 -9.453 1.00 94.12 99 PRO A N 1
ATOM 820 C CA . PRO A 1 99 ? 7.996 -9.449 -9.900 1.00 94.12 99 PRO A CA 1
ATOM 821 C C . PRO A 1 99 ? 7.228 -8.169 -9.565 1.00 94.12 99 PRO A C 1
ATOM 823 O O . PRO A 1 99 ? 6.206 -7.856 -10.170 1.00 94.12 99 PRO A O 1
ATOM 826 N N . ARG A 1 100 ? 7.721 -7.384 -8.603 1.00 94.62 100 ARG A N 1
ATOM 827 C CA . ARG A 1 100 ? 7.048 -6.144 -8.169 1.00 94.62 100 ARG A CA 1
ATOM 828 C C . ARG A 1 100 ? 7.629 -4.887 -8.818 1.00 94.62 100 ARG A C 1
ATOM 830 O O . ARG A 1 100 ? 6.942 -3.880 -8.956 1.00 94.62 100 ARG A O 1
ATOM 837 N N . MET A 1 101 ? 8.882 -4.956 -9.265 1.00 95.38 101 MET A N 1
ATOM 838 C CA . MET A 1 101 ? 9.639 -3.838 -9.847 1.00 95.38 101 MET A CA 1
ATOM 839 C C . MET A 1 101 ? 9.782 -3.985 -11.367 1.00 95.38 101 MET A C 1
ATOM 841 O O . MET A 1 101 ? 10.884 -4.109 -11.897 1.00 95.38 101 MET A O 1
ATOM 845 N N . TRP A 1 102 ? 8.653 -4.017 -12.072 1.00 92.75 102 TRP A N 1
ATOM 846 C CA . TRP A 1 102 ? 8.579 -4.373 -13.497 1.00 92.75 102 TRP A CA 1
ATOM 847 C C . TRP A 1 102 ? 8.547 -3.165 -14.452 1.00 92.75 102 TRP A C 1
ATOM 849 O O . TRP A 1 102 ? 8.880 -3.290 -15.625 1.00 92.75 102 TRP A O 1
ATOM 859 N N . SER A 1 103 ? 8.149 -1.979 -13.978 1.00 92.81 103 SER A N 1
ATOM 860 C CA . SER A 1 103 ? 7.921 -0.819 -14.858 1.00 92.81 103 SER A CA 1
ATOM 861 C C . SER A 1 103 ? 9.215 -0.061 -15.230 1.00 92.81 103 SER A C 1
ATOM 863 O O . SER A 1 103 ? 9.906 0.413 -14.329 1.00 92.81 103 SER A O 1
ATOM 865 N N . PRO A 1 104 ? 9.526 0.157 -16.524 1.00 91.12 104 PRO A N 1
ATOM 866 C CA . PRO A 1 104 ? 10.794 0.754 -16.969 1.00 91.12 104 PRO A CA 1
ATOM 867 C C . PRO A 1 104 ? 10.837 2.295 -16.958 1.00 91.12 104 PRO A C 1
ATOM 869 O O . PRO A 1 104 ? 11.791 2.889 -17.460 1.00 91.12 104 PRO A O 1
ATOM 872 N N . GLN A 1 105 ? 9.826 2.984 -16.414 1.00 91.50 105 GLN A N 1
ATOM 873 C CA . GLN A 1 105 ? 9.816 4.454 -16.405 1.00 91.50 105 GLN A CA 1
ATOM 874 C C . GLN A 1 105 ? 10.849 5.032 -15.420 1.00 91.50 105 GLN A C 1
ATOM 876 O O . GLN A 1 105 ? 11.039 4.527 -14.312 1.00 91.50 105 GLN A O 1
ATOM 881 N N . LYS A 1 106 ? 11.513 6.133 -15.806 1.00 90.94 106 LYS A N 1
ATOM 882 C CA . LYS A 1 106 ? 12.652 6.719 -15.063 1.00 90.94 106 LYS A CA 1
ATOM 883 C C . LYS A 1 106 ? 12.322 7.079 -13.607 1.00 90.94 106 LYS A C 1
ATOM 885 O O . LYS A 1 106 ? 13.129 6.836 -12.711 1.00 90.94 106 LYS A O 1
ATOM 890 N N . ASN A 1 107 ? 11.147 7.656 -13.367 1.00 89.94 107 ASN A N 1
ATOM 891 C CA . ASN A 1 107 ? 10.639 7.987 -12.032 1.00 89.94 107 ASN A CA 1
ATOM 892 C C . ASN A 1 107 ? 10.404 6.724 -11.181 1.00 89.94 107 ASN A C 1
ATOM 894 O O . ASN A 1 107 ? 10.765 6.713 -10.005 1.00 89.94 107 ASN A O 1
ATOM 898 N N . HIS A 1 108 ? 9.886 5.641 -11.766 1.00 93.94 108 HIS A N 1
ATOM 899 C CA . HIS A 1 108 ? 9.658 4.377 -11.054 1.00 93.94 108 HIS A CA 1
ATOM 900 C C . HIS A 1 108 ? 10.982 3.726 -10.651 1.00 93.94 108 HIS A C 1
ATOM 902 O O . HIS A 1 108 ? 11.150 3.336 -9.497 1.00 93.94 108 HIS A O 1
ATOM 908 N N . ILE A 1 109 ? 11.950 3.706 -11.573 1.00 94.00 109 ILE A N 1
ATOM 909 C CA . ILE A 1 109 ? 13.295 3.158 -11.355 1.00 94.00 109 ILE A CA 1
ATOM 910 C C . ILE A 1 109 ? 13.982 3.819 -10.160 1.00 94.00 109 ILE A C 1
ATOM 912 O O . ILE A 1 109 ? 14.588 3.133 -9.335 1.00 94.00 109 ILE A O 1
ATOM 916 N N . ARG A 1 110 ? 13.872 5.147 -10.031 1.00 92.50 110 ARG A N 1
ATOM 917 C CA . ARG A 1 110 ? 14.439 5.875 -8.888 1.00 92.50 110 ARG A CA 1
ATOM 918 C C . ARG A 1 110 ? 13.870 5.354 -7.566 1.00 92.50 110 ARG A C 1
ATOM 920 O O . ARG A 1 110 ? 14.632 5.085 -6.641 1.00 92.50 110 ARG A O 1
ATOM 927 N N . THR A 1 111 ? 12.555 5.170 -7.491 1.00 93.44 111 THR A N 1
ATOM 928 C CA . THR A 1 111 ? 11.898 4.640 -6.291 1.00 93.44 111 THR A CA 1
ATOM 929 C C . THR A 1 111 ? 12.261 3.181 -6.035 1.00 93.44 111 THR A C 1
ATOM 931 O O . THR A 1 111 ? 12.570 2.838 -4.895 1.00 93.44 111 THR A O 1
ATOM 934 N N . TYR A 1 112 ? 12.315 2.338 -7.071 1.00 95.31 112 TYR A N 1
ATOM 935 C CA . TYR A 1 112 ? 12.777 0.954 -6.939 1.00 95.31 112 TYR A CA 1
ATOM 936 C C . TYR A 1 112 ? 14.175 0.895 -6.329 1.00 95.31 112 TYR A C 1
ATOM 938 O O . TYR A 1 112 ? 14.360 0.254 -5.300 1.00 95.31 112 TYR A O 1
ATOM 946 N N . ARG A 1 113 ? 15.139 1.645 -6.877 1.00 94.00 113 ARG A N 1
ATOM 947 C CA . ARG A 1 113 ? 16.512 1.705 -6.351 1.00 94.00 113 ARG A CA 1
ATOM 948 C C . ARG A 1 113 ? 16.577 2.184 -4.905 1.00 94.00 113 ARG A C 1
ATOM 950 O O . ARG A 1 113 ? 17.322 1.610 -4.116 1.00 94.00 113 ARG A O 1
ATOM 957 N N . ASN A 1 114 ? 15.793 3.201 -4.548 1.00 93.00 114 ASN A N 1
ATOM 958 C CA . ASN A 1 114 ? 15.772 3.742 -3.188 1.00 93.00 114 ASN A CA 1
ATOM 959 C C . ASN A 1 114 ? 15.290 2.710 -2.156 1.00 93.00 114 ASN A C 1
ATOM 961 O O . ASN A 1 114 ? 15.839 2.638 -1.055 1.00 93.00 114 ASN A O 1
ATOM 965 N N . ILE A 1 115 ? 14.274 1.916 -2.511 1.00 94.19 115 ILE A N 1
ATOM 966 C CA . ILE A 1 115 ? 13.663 0.939 -1.604 1.00 94.19 115 ILE A CA 1
ATOM 967 C C . ILE A 1 115 ? 14.445 -0.371 -1.597 1.00 94.19 115 ILE A C 1
ATOM 969 O O . ILE A 1 115 ? 14.849 -0.822 -0.527 1.00 94.19 115 ILE A O 1
ATOM 973 N N . ALA A 1 116 ? 14.638 -0.975 -2.771 1.00 94.31 116 ALA A N 1
ATOM 974 C CA . ALA A 1 116 ? 15.252 -2.288 -2.925 1.00 94.31 116 ALA A CA 1
ATOM 975 C C . ALA A 1 116 ? 16.767 -2.259 -2.718 1.00 94.31 116 ALA A C 1
ATOM 977 O O . ALA A 1 116 ? 17.311 -3.217 -2.191 1.00 94.31 116 ALA A O 1
ATOM 978 N N . LYS A 1 117 ? 17.443 -1.158 -3.074 1.00 93.19 117 LYS A N 1
ATOM 979 C CA . LYS A 1 117 ? 18.912 -1.041 -3.027 1.00 93.19 117 LYS A CA 1
ATOM 980 C C . LYS A 1 117 ? 19.601 -2.236 -3.720 1.00 93.19 117 LYS A C 1
ATOM 982 O O . LYS A 1 117 ? 20.378 -2.940 -3.075 1.00 93.19 117 LYS A O 1
ATOM 987 N N . PRO A 1 118 ? 19.311 -2.466 -5.017 1.00 93.25 118 PRO A N 1
ATOM 988 C CA . PRO A 1 118 ? 19.789 -3.643 -5.732 1.00 93.25 118 PRO A CA 1
ATOM 989 C C . PRO A 1 118 ? 21.310 -3.674 -5.842 1.00 93.25 118 PRO A C 1
ATOM 991 O O . PRO A 1 118 ? 21.994 -2.655 -5.718 1.00 93.25 118 PRO A O 1
ATOM 994 N N . THR A 1 119 ? 21.832 -4.852 -6.165 1.00 93.69 119 THR A N 1
ATOM 995 C CA . THR A 1 119 ? 23.198 -4.975 -6.680 1.00 93.69 119 THR A CA 1
ATOM 996 C C . THR A 1 119 ? 23.274 -4.456 -8.113 1.00 93.69 119 THR A C 1
ATOM 998 O O . THR A 1 119 ? 22.331 -4.605 -8.888 1.00 93.69 119 THR A O 1
ATOM 1001 N N . TYR A 1 120 ? 24.399 -3.849 -8.473 1.00 94.62 120 TYR A N 1
ATOM 1002 C CA . TYR A 1 120 ? 24.628 -3.262 -9.789 1.00 94.62 120 TYR A CA 1
ATOM 1003 C C . TYR A 1 120 ? 25.647 -4.106 -10.536 1.00 94.62 120 TYR A C 1
ATOM 1005 O O . TYR A 1 120 ? 26.797 -4.213 -10.112 1.00 94.62 120 TYR A O 1
ATOM 1013 N N . GLU A 1 121 ? 25.238 -4.704 -11.646 1.00 94.25 121 GLU A N 1
ATOM 1014 C CA . GLU A 1 121 ? 26.111 -5.521 -12.479 1.00 94.25 121 GLU A CA 1
ATOM 1015 C C . GLU A 1 121 ? 26.561 -4.737 -13.705 1.00 94.25 121 GLU A C 1
ATOM 1017 O O . GLU A 1 121 ? 25.758 -4.095 -14.378 1.00 94.25 121 GLU A O 1
ATOM 1022 N N . VAL A 1 122 ? 27.856 -4.794 -14.001 1.00 93.50 122 VAL A N 1
ATOM 1023 C CA . VAL A 1 122 ? 28.405 -4.295 -15.260 1.00 93.50 122 VAL A CA 1
ATOM 1024 C C . VAL A 1 122 ? 28.387 -5.443 -16.249 1.00 93.50 122 VAL A C 1
ATOM 1026 O O . VAL A 1 122 ? 28.975 -6.497 -15.990 1.00 93.50 122 VAL A O 1
ATOM 1029 N N . ARG A 1 123 ? 27.701 -5.239 -17.368 1.00 91.06 123 ARG A N 1
ATOM 1030 C CA . ARG A 1 123 ? 27.522 -6.232 -18.423 1.00 91.06 123 ARG A CA 1
ATOM 1031 C C . ARG A 1 123 ? 27.957 -5.685 -19.762 1.00 91.06 123 ARG A C 1
ATOM 1033 O O . ARG A 1 123 ? 27.776 -4.501 -20.042 1.00 91.06 123 ARG A O 1
ATOM 1040 N N . ASP A 1 124 ? 28.485 -6.571 -20.585 1.00 88.56 124 ASP A N 1
ATOM 1041 C CA . ASP A 1 124 ? 28.738 -6.297 -21.991 1.00 88.56 124 ASP A CA 1
ATOM 1042 C C . ASP A 1 124 ? 27.419 -6.358 -22.783 1.00 88.56 124 ASP A C 1
ATOM 1044 O O . ASP A 1 124 ? 26.639 -7.294 -22.629 1.00 88.56 124 ASP A O 1
ATOM 1048 N N . ARG A 1 125 ? 27.130 -5.344 -23.602 1.00 83.88 125 ARG A N 1
ATOM 1049 C CA . ARG A 1 125 ? 25.870 -5.231 -24.358 1.00 83.88 125 ARG A CA 1
ATOM 1050 C C . ARG A 1 125 ? 25.705 -6.312 -25.423 1.00 83.88 125 ARG A C 1
ATOM 1052 O O . ARG A 1 125 ? 24.571 -6.680 -25.709 1.00 83.88 125 ARG A O 1
ATOM 1059 N N . ALA A 1 126 ? 26.800 -6.770 -26.029 1.00 82.12 126 ALA A N 1
ATOM 1060 C CA . ALA A 1 126 ? 26.753 -7.717 -27.137 1.00 82.12 126 ALA A CA 1
ATOM 1061 C C . ALA A 1 126 ? 26.607 -9.153 -26.625 1.00 82.12 126 ALA A C 1
ATOM 1063 O O . ALA A 1 126 ? 25.751 -9.902 -27.080 1.00 82.12 126 ALA A O 1
ATOM 1064 N N . SER A 1 127 ? 27.423 -9.522 -25.641 1.00 81.31 127 SER A N 1
ATOM 1065 C CA . SER A 1 127 ? 27.463 -10.875 -25.083 1.00 81.31 127 SER A CA 1
ATOM 1066 C C . SER A 1 127 ? 26.549 -11.077 -23.873 1.00 81.31 127 SER A C 1
ATOM 1068 O O . SER A 1 127 ? 26.389 -12.211 -23.427 1.00 81.31 127 SER A O 1
ATOM 1070 N N . GLN A 1 128 ? 26.003 -9.998 -23.296 1.00 79.38 128 GLN A N 1
ATOM 1071 C CA . GLN A 1 128 ? 25.214 -9.982 -22.050 1.00 79.38 128 GLN A CA 1
ATOM 1072 C C . GLN A 1 128 ? 25.935 -10.573 -20.827 1.00 79.38 128 GLN A C 1
ATOM 1074 O O . GLN A 1 128 ? 25.350 -10.701 -19.746 1.00 79.38 128 GLN A O 1
ATOM 1079 N N . ARG A 1 129 ? 27.232 -10.880 -20.960 1.00 85.69 129 ARG A N 1
ATOM 1080 C CA . ARG A 1 129 ? 28.048 -11.472 -19.904 1.00 85.69 129 ARG A CA 1
ATOM 1081 C C . ARG A 1 129 ? 28.318 -10.452 -18.812 1.00 85.69 129 ARG A C 1
ATOM 1083 O O . ARG A 1 129 ? 28.660 -9.295 -19.070 1.00 85.69 129 ARG A O 1
ATOM 1090 N N . ARG A 1 130 ? 28.205 -10.914 -17.571 1.00 90.44 130 ARG A N 1
ATOM 1091 C CA . ARG A 1 130 ? 28.600 -10.154 -16.390 1.00 90.44 130 ARG A CA 1
ATOM 1092 C C . ARG A 1 130 ? 30.121 -10.024 -16.336 1.00 90.44 130 ARG A C 1
ATOM 1094 O O . ARG A 1 130 ? 30.831 -11.022 -16.298 1.00 90.44 130 ARG A O 1
ATOM 1101 N N . VAL A 1 131 ? 30.590 -8.782 -16.269 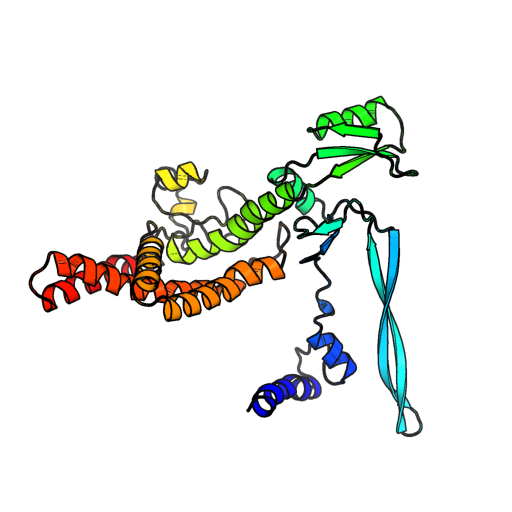1.00 92.50 131 VAL A N 1
ATOM 1102 C CA . VAL A 1 131 ? 32.007 -8.409 -16.151 1.00 92.50 131 VAL A CA 1
ATOM 1103 C C . VAL A 1 131 ? 32.368 -8.113 -14.696 1.00 92.50 131 VAL A C 1
ATOM 1105 O O . VAL A 1 131 ? 33.390 -8.572 -14.196 1.00 92.50 131 VAL A O 1
ATOM 1108 N N . ALA A 1 132 ? 31.511 -7.374 -13.988 1.00 93.12 132 ALA A N 1
ATOM 1109 C CA . ALA A 1 132 ? 31.727 -6.997 -12.592 1.00 93.12 132 ALA A CA 1
ATOM 1110 C C . ALA A 1 132 ? 30.395 -6.788 -11.853 1.00 93.12 132 ALA A C 1
ATOM 1112 O O . ALA A 1 132 ? 29.338 -6.686 -12.474 1.00 93.12 132 ALA A O 1
ATOM 1113 N N . SER A 1 133 ? 30.429 -6.730 -10.519 1.00 94.44 133 SER A N 1
ATOM 1114 C CA . SER A 1 133 ? 29.256 -6.432 -9.685 1.00 94.44 133 SER A CA 1
ATOM 1115 C C . SER A 1 133 ? 29.639 -5.566 -8.492 1.00 94.44 133 SER A C 1
ATOM 1117 O O . SER A 1 133 ? 30.699 -5.750 -7.896 1.00 94.44 133 SER A O 1
ATOM 1119 N N . PHE A 1 134 ? 28.766 -4.624 -8.151 1.00 95.56 134 PHE A N 1
ATOM 1120 C CA . PHE A 1 134 ? 28.987 -3.602 -7.139 1.00 95.56 134 PHE A CA 1
ATOM 1121 C C . PHE A 1 134 ? 27.743 -3.431 -6.269 1.00 95.56 134 PHE A C 1
ATOM 1123 O O . PHE A 1 134 ? 26.611 -3.565 -6.730 1.00 95.56 134 PHE A O 1
ATOM 1130 N N . LYS A 1 135 ? 27.938 -3.045 -5.005 1.00 92.62 135 LYS A N 1
ATOM 1131 C CA . LYS A 1 135 ? 26.830 -2.658 -4.110 1.00 92.62 135 LYS A CA 1
ATOM 1132 C C . LYS A 1 135 ? 26.406 -1.195 -4.274 1.00 92.62 135 LYS A C 1
ATOM 1134 O O . LYS A 1 135 ? 25.368 -0.793 -3.763 1.00 92.62 135 LYS A O 1
ATOM 1139 N N . SER A 1 136 ? 27.211 -0.386 -4.964 1.00 93.44 136 SER A N 1
ATOM 1140 C CA . SER A 1 136 ? 26.967 1.042 -5.162 1.00 93.44 136 SER A CA 1
ATOM 1141 C C . SER A 1 136 ? 26.911 1.388 -6.643 1.00 93.44 136 SER A C 1
ATOM 1143 O O . SER A 1 136 ? 27.848 1.104 -7.390 1.00 93.44 136 SER A O 1
ATOM 1145 N N . LEU A 1 137 ? 25.846 2.089 -7.042 1.00 92.75 137 LEU A N 1
ATOM 1146 C CA . LEU A 1 137 ? 25.674 2.592 -8.405 1.00 92.75 137 LEU A CA 1
ATOM 1147 C C . LEU A 1 137 ? 26.830 3.512 -8.817 1.00 92.75 137 LEU A C 1
ATOM 1149 O O . LEU A 1 137 ? 27.265 3.489 -9.965 1.00 92.75 137 LEU A O 1
ATOM 1153 N N . LYS A 1 138 ? 27.360 4.302 -7.872 1.00 94.12 138 LYS A N 1
ATOM 1154 C CA . LYS A 1 138 ? 28.491 5.204 -8.126 1.00 94.12 138 LYS A CA 1
ATOM 1155 C C . LYS A 1 138 ? 29.740 4.421 -8.537 1.00 94.12 138 LYS A C 1
ATOM 1157 O O . LYS A 1 138 ? 30.373 4.787 -9.518 1.00 94.12 138 LYS A O 1
ATOM 1162 N N . GLN A 1 139 ? 30.045 3.332 -7.828 1.00 94.81 139 GLN A N 1
ATOM 1163 C CA . GLN A 1 139 ? 31.202 2.480 -8.124 1.00 94.81 139 GLN A CA 1
ATOM 1164 C C . GLN A 1 139 ? 31.050 1.770 -9.473 1.00 94.81 139 GLN A C 1
ATOM 1166 O O . GLN A 1 139 ? 31.994 1.748 -10.255 1.00 94.81 139 GLN A O 1
ATOM 1171 N N . ALA A 1 140 ? 29.852 1.257 -9.777 1.00 93.56 140 ALA A N 1
ATOM 1172 C CA . ALA A 1 140 ? 29.578 0.624 -11.066 1.00 93.56 140 ALA A CA 1
ATOM 1173 C C . ALA A 1 140 ? 29.751 1.605 -12.238 1.00 93.56 140 ALA A C 1
ATOM 1175 O O . ALA A 1 140 ? 30.414 1.288 -13.224 1.00 93.56 140 ALA A O 1
ATOM 1176 N N . ASN A 1 141 ? 29.211 2.821 -12.111 1.00 93.69 141 ASN A N 1
ATOM 1177 C CA . ASN A 1 141 ? 29.363 3.860 -13.131 1.00 93.69 141 ASN A CA 1
ATOM 1178 C C . ASN A 1 141 ? 30.821 4.317 -13.282 1.00 93.69 141 ASN A C 1
ATOM 1180 O O . ASN A 1 141 ? 31.273 4.567 -14.396 1.00 93.69 141 ASN A O 1
ATOM 1184 N N . GLU A 1 142 ? 31.566 4.421 -12.179 1.00 94.69 142 GLU A N 1
ATOM 1185 C CA . GLU A 1 142 ? 32.985 4.776 -12.211 1.00 94.69 142 GLU A CA 1
ATOM 1186 C C . GLU A 1 142 ? 33.829 3.691 -12.891 1.00 94.69 142 GLU A C 1
ATOM 1188 O O . GLU A 1 142 ? 34.709 4.019 -13.682 1.00 94.69 142 GLU A O 1
ATOM 1193 N N . TYR A 1 143 ? 33.530 2.411 -12.647 1.00 93.88 143 TYR A N 1
ATOM 1194 C CA . TYR A 1 143 ? 34.177 1.291 -13.330 1.00 93.88 143 TYR A CA 1
ATOM 1195 C C . TYR A 1 143 ? 33.964 1.356 -14.848 1.00 93.88 143 TYR A C 1
ATOM 1197 O O . TYR A 1 143 ? 34.932 1.305 -15.604 1.00 93.88 143 TYR A O 1
ATOM 1205 N N . VAL A 1 144 ? 32.715 1.547 -15.293 1.00 93.19 144 VAL A N 1
ATOM 1206 C CA . VAL A 1 144 ? 32.400 1.694 -16.725 1.00 93.19 144 VAL A CA 1
ATOM 1207 C C . VAL A 1 144 ? 33.132 2.898 -17.316 1.00 93.19 144 VAL A C 1
ATOM 1209 O O . VAL A 1 144 ? 33.774 2.772 -18.354 1.00 93.19 144 VAL A O 1
ATOM 1212 N N . LYS A 1 145 ? 33.132 4.041 -16.621 1.00 93.31 145 LYS A N 1
ATOM 1213 C CA . LYS A 1 145 ? 33.832 5.246 -17.083 1.00 93.31 145 LYS A CA 1
ATOM 1214 C C . LYS A 1 145 ? 35.348 5.044 -17.198 1.00 93.31 145 LYS A C 1
ATOM 1216 O O . LYS A 1 145 ? 35.942 5.533 -18.147 1.00 93.31 145 LYS A O 1
ATOM 1221 N N . LYS A 1 146 ? 35.975 4.335 -16.253 1.00 93.94 146 LYS A N 1
ATOM 1222 C CA . LYS A 1 146 ? 37.421 4.041 -16.275 1.00 93.94 146 LYS A CA 1
ATOM 1223 C C . LYS A 1 146 ? 37.815 3.055 -17.368 1.00 93.94 146 LYS A C 1
ATOM 1225 O O . LYS A 1 146 ? 38.937 3.119 -17.847 1.00 93.94 146 LYS A O 1
ATOM 1230 N N . SER A 1 147 ? 36.919 2.138 -17.725 1.00 90.00 147 SER A N 1
ATOM 1231 C CA . SER A 1 147 ? 37.184 1.143 -18.767 1.00 90.00 147 SER A CA 1
ATOM 1232 C C . SER A 1 147 ? 37.220 1.724 -20.183 1.00 90.00 147 SER A C 1
ATOM 1234 O O . SER A 1 147 ? 37.721 1.054 -21.078 1.00 90.00 147 SER A O 1
ATOM 1236 N N . ASP A 1 148 ? 36.643 2.918 -20.382 1.00 88.25 148 ASP A N 1
ATOM 1237 C CA . ASP A 1 148 ? 36.451 3.580 -21.683 1.00 88.25 148 ASP A CA 1
ATOM 1238 C C . ASP A 1 148 ? 35.806 2.686 -22.766 1.00 88.25 148 ASP A C 1
ATOM 1240 O O . ASP A 1 148 ? 35.937 2.912 -23.966 1.00 88.25 148 ASP A O 1
ATOM 1244 N N . ASN A 1 149 ? 35.085 1.638 -22.349 1.00 88.25 149 ASN A N 1
ATOM 1245 C CA . ASN A 1 149 ? 34.449 0.689 -23.250 1.00 88.25 149 ASN A CA 1
ATOM 1246 C C . ASN A 1 149 ? 32.958 1.046 -23.440 1.00 88.25 149 ASN A C 1
ATOM 1248 O O . ASN A 1 149 ? 32.165 0.870 -22.505 1.00 88.25 149 ASN A O 1
ATOM 1252 N N . PRO A 1 150 ? 32.530 1.484 -24.644 1.00 86.81 150 PRO A N 1
ATOM 1253 C CA . PRO A 1 150 ? 31.147 1.893 -24.902 1.00 86.81 150 PRO A CA 1
ATOM 1254 C C . PRO A 1 150 ? 30.146 0.725 -24.871 1.00 86.81 150 PRO A C 1
ATOM 1256 O O . PRO A 1 150 ? 28.936 0.944 -24.752 1.00 86.81 150 PRO A O 1
ATOM 1259 N N . TYR A 1 151 ? 30.628 -0.518 -24.955 1.00 88.69 151 TYR A N 1
ATOM 1260 C CA . TYR A 1 151 ? 29.794 -1.716 -24.901 1.00 88.69 151 TYR A CA 1
ATOM 1261 C C . TYR A 1 151 ? 29.422 -2.120 -23.475 1.00 88.69 151 TYR A C 1
ATOM 1263 O O . TYR A 1 151 ? 28.529 -2.947 -23.305 1.00 88.69 151 TYR A O 1
ATOM 1271 N N . LEU A 1 152 ? 30.023 -1.526 -22.439 1.00 91.50 152 LEU A N 1
ATOM 1272 C CA . LEU A 1 152 ? 29.651 -1.821 -21.059 1.00 91.50 152 LEU A CA 1
ATOM 1273 C C . LEU A 1 152 ? 28.429 -1.007 -20.617 1.00 91.50 152 LEU A C 1
ATOM 1275 O O . LEU A 1 152 ? 28.312 0.196 -20.855 1.00 91.50 152 LEU A O 1
ATOM 1279 N N . ARG A 1 153 ? 27.496 -1.672 -19.933 1.00 90.50 153 ARG A N 1
ATOM 1280 C CA . ARG A 1 153 ? 26.331 -1.049 -19.295 1.00 90.50 153 ARG A CA 1
ATOM 1281 C C . ARG A 1 153 ? 26.183 -1.508 -17.852 1.00 90.50 153 ARG A C 1
ATOM 1283 O O . ARG A 1 153 ? 26.492 -2.649 -17.525 1.00 90.50 153 ARG A O 1
ATOM 1290 N N . VAL A 1 154 ? 25.665 -0.623 -17.005 1.00 92.25 154 VAL A N 1
ATOM 1291 C CA . VAL A 1 154 ? 25.250 -0.971 -15.643 1.00 92.25 154 VAL A CA 1
ATOM 1292 C C . VAL A 1 154 ? 23.791 -1.409 -15.669 1.00 92.25 154 VAL A C 1
ATOM 1294 O O . VAL A 1 154 ? 22.940 -0.695 -16.203 1.00 92.25 154 VAL A O 1
ATOM 1297 N N . VAL A 1 155 ? 23.507 -2.567 -15.084 1.00 92.50 155 VAL A N 1
ATOM 1298 C CA . VAL A 1 155 ? 22.167 -3.144 -14.977 1.00 92.50 155 VAL A CA 1
ATOM 1299 C C . VAL A 1 155 ? 21.864 -3.428 -13.510 1.00 92.50 155 VAL A C 1
ATOM 1301 O O . VAL A 1 155 ? 22.719 -3.912 -12.767 1.00 92.50 155 VAL A O 1
ATOM 1304 N N . ASP A 1 156 ? 20.646 -3.112 -13.082 1.00 94.12 156 ASP A N 1
ATOM 1305 C CA . ASP A 1 156 ? 20.191 -3.432 -11.733 1.00 94.12 156 ASP A CA 1
ATOM 1306 C C . ASP A 1 156 ? 19.838 -4.918 -11.660 1.00 94.12 156 ASP A C 1
ATOM 1308 O O . ASP A 1 156 ? 19.015 -5.410 -12.432 1.00 94.12 156 ASP A O 1
ATOM 1312 N N . LYS A 1 157 ? 20.430 -5.632 -10.708 1.00 92.50 157 LYS A N 1
ATOM 1313 C CA . LYS A 1 157 ? 20.097 -7.023 -10.419 1.00 92.50 157 LYS A CA 1
ATOM 1314 C C . LYS A 1 157 ? 19.329 -7.089 -9.106 1.00 92.50 157 LYS A C 1
ATOM 1316 O O . LYS A 1 157 ? 19.867 -6.759 -8.046 1.00 92.50 157 LYS A O 1
ATOM 1321 N N . PHE A 1 158 ? 18.074 -7.518 -9.209 1.00 92.25 158 PHE A N 1
ATOM 1322 C CA . PHE A 1 158 ? 17.167 -7.701 -8.082 1.00 92.25 158 PHE A CA 1
ATOM 1323 C C . PHE A 1 158 ? 17.151 -9.149 -7.612 1.00 92.25 158 PHE A C 1
ATOM 1325 O O . PHE A 1 158 ? 17.157 -10.085 -8.411 1.00 92.25 158 PHE A O 1
ATOM 1332 N N . THR A 1 159 ? 17.074 -9.315 -6.300 1.00 92.25 159 THR A N 1
ATOM 1333 C CA . THR A 1 159 ? 16.820 -10.592 -5.637 1.00 92.25 159 THR A CA 1
ATOM 1334 C C . THR A 1 159 ? 15.338 -10.733 -5.275 1.00 92.25 159 THR A C 1
ATOM 1336 O O . THR A 1 159 ? 14.558 -9.777 -5.322 1.00 92.25 159 THR A O 1
ATOM 1339 N N . PHE A 1 160 ? 14.921 -11.931 -4.862 1.00 92.12 160 PHE A N 1
ATOM 1340 C CA . PHE A 1 160 ? 13.573 -12.127 -4.319 1.00 92.12 160 PHE A CA 1
ATOM 1341 C C . PHE A 1 160 ? 13.336 -11.287 -3.050 1.00 92.12 160 PHE A C 1
ATOM 1343 O O . PHE A 1 160 ? 12.268 -10.699 -2.883 1.00 92.12 160 PHE A O 1
ATOM 1350 N N . ALA A 1 161 ? 14.354 -11.147 -2.193 1.00 93.81 161 ALA A N 1
ATOM 1351 C CA . ALA A 1 161 ? 14.279 -10.319 -0.989 1.00 93.81 161 ALA A CA 1
ATOM 1352 C C . ALA A 1 161 ? 14.044 -8.834 -1.316 1.00 93.81 161 ALA A C 1
ATOM 1354 O O . ALA A 1 161 ? 13.271 -8.168 -0.630 1.00 93.81 161 ALA A O 1
ATOM 1355 N N . ASP A 1 162 ? 14.642 -8.332 -2.398 1.00 94.56 162 ASP A N 1
ATOM 1356 C CA . ASP A 1 162 ? 14.432 -6.959 -2.866 1.00 94.56 162 ASP A CA 1
ATOM 1357 C C . ASP A 1 162 ? 12.984 -6.720 -3.314 1.00 94.56 162 ASP A C 1
ATOM 1359 O O . ASP A 1 162 ? 12.400 -5.672 -3.026 1.00 94.56 162 ASP A O 1
ATOM 1363 N N . ASN A 1 163 ? 12.370 -7.715 -3.964 1.00 94.06 163 ASN A N 1
ATOM 1364 C CA . ASN A 1 163 ? 10.950 -7.678 -4.318 1.00 94.06 163 ASN A CA 1
ATOM 1365 C C . ASN A 1 163 ? 10.052 -7.710 -3.092 1.00 94.06 163 ASN A C 1
ATOM 1367 O O . ASN A 1 163 ? 9.104 -6.931 -3.021 1.00 94.06 163 ASN A O 1
ATOM 1371 N N . LEU A 1 164 ? 10.363 -8.564 -2.117 1.00 95.25 164 LEU A N 1
ATOM 1372 C CA . LEU A 1 164 ? 9.610 -8.632 -0.869 1.00 95.25 164 LEU A CA 1
ATOM 1373 C C . LEU A 1 164 ? 9.716 -7.316 -0.090 1.00 95.25 164 LEU A C 1
ATOM 1375 O O . LEU A 1 164 ? 8.729 -6.826 0.448 1.00 95.25 164 LEU A O 1
ATOM 1379 N N . ARG A 1 165 ? 10.896 -6.688 -0.092 1.00 96.25 165 ARG A N 1
ATOM 1380 C CA . ARG A 1 165 ? 11.118 -5.368 0.502 1.00 96.25 165 ARG A CA 1
ATOM 1381 C C . ARG A 1 165 ? 10.292 -4.294 -0.198 1.00 96.25 165 ARG A C 1
ATOM 1383 O O . ARG A 1 165 ? 9.649 -3.495 0.479 1.00 96.25 165 ARG A O 1
ATOM 1390 N N . PHE A 1 166 ? 10.282 -4.276 -1.530 1.00 96.12 166 PHE A N 1
ATOM 1391 C CA . PHE A 1 166 ? 9.445 -3.349 -2.287 1.00 96.12 166 PHE A CA 1
ATOM 1392 C C . PHE A 1 166 ? 7.952 -3.581 -2.021 1.00 96.12 166 PHE A C 1
ATOM 1394 O O . PHE A 1 166 ? 7.222 -2.621 -1.771 1.00 96.12 166 PHE A O 1
ATOM 1401 N N . PHE A 1 167 ? 7.514 -4.841 -2.006 1.00 96.00 167 PHE A N 1
ATOM 1402 C CA . PHE A 1 167 ? 6.145 -5.218 -1.668 1.00 96.00 167 PHE A CA 1
ATOM 1403 C C . PHE A 1 167 ? 5.757 -4.698 -0.284 1.00 96.00 167 PHE A C 1
ATOM 1405 O O . PHE A 1 167 ? 4.778 -3.972 -0.166 1.00 96.00 167 PHE A O 1
ATOM 1412 N N . SER A 1 168 ? 6.548 -4.980 0.750 1.00 95.81 168 SER A N 1
ATOM 1413 C CA . SER A 1 168 ? 6.228 -4.584 2.123 1.00 95.81 168 SER A CA 1
ATOM 1414 C C . SER A 1 168 ? 6.260 -3.068 2.334 1.00 95.81 168 SER A C 1
ATOM 1416 O O . SER A 1 168 ? 5.367 -2.519 2.973 1.00 95.81 168 SER A O 1
ATOM 1418 N N . VAL A 1 169 ? 7.263 -2.370 1.793 1.00 94.81 169 VAL A N 1
ATOM 1419 C CA . VAL A 1 169 ? 7.431 -0.923 2.015 1.00 94.81 169 VAL A CA 1
ATOM 1420 C C . VAL A 1 169 ? 6.466 -0.112 1.156 1.00 94.81 169 VAL A C 1
ATOM 1422 O O . VAL A 1 169 ? 5.745 0.742 1.669 1.00 94.81 169 VAL A O 1
ATOM 1425 N N . TYR A 1 170 ? 6.448 -0.361 -0.154 1.00 94.94 170 TYR A N 1
ATOM 1426 C CA . TYR A 1 170 ? 5.656 0.439 -1.080 1.00 94.94 170 TYR A CA 1
ATOM 1427 C C . TYR A 1 170 ? 4.232 -0.089 -1.205 1.00 94.94 170 TYR A C 1
ATOM 1429 O O . TYR A 1 170 ? 3.279 0.639 -0.960 1.00 94.94 170 TYR A O 1
ATOM 1437 N N . GLN A 1 171 ? 4.056 -1.352 -1.585 1.00 94.31 171 GLN A N 1
ATOM 1438 C CA . GLN A 1 171 ? 2.720 -1.849 -1.911 1.00 94.31 171 GLN A CA 1
ATOM 1439 C C . GLN A 1 171 ? 1.876 -2.014 -0.636 1.00 94.31 171 GLN A C 1
ATOM 1441 O O . GLN A 1 171 ? 0.791 -1.451 -0.534 1.00 94.31 171 GLN A O 1
ATOM 1446 N N . VAL A 1 172 ? 2.379 -2.711 0.379 1.00 95.38 172 VAL A N 1
ATOM 1447 C CA . VAL A 1 172 ? 1.656 -2.903 1.642 1.00 95.38 172 VAL A CA 1
ATOM 1448 C C . VAL A 1 172 ? 1.696 -1.626 2.474 1.00 95.38 172 VAL A C 1
ATOM 1450 O O . VAL A 1 172 ? 0.646 -1.119 2.841 1.00 95.38 172 VAL A O 1
ATOM 1453 N N . GLY A 1 173 ? 2.876 -1.066 2.745 1.00 93.94 173 GLY A N 1
ATOM 1454 C CA . GLY A 1 173 ? 3.014 0.128 3.581 1.00 93.94 173 GLY A CA 1
ATOM 1455 C C . GLY A 1 173 ? 2.363 1.370 2.968 1.00 93.94 173 GLY A C 1
ATOM 1456 O O . GLY A 1 173 ? 1.398 1.912 3.511 1.00 93.94 173 GLY A O 1
ATOM 1457 N N . TRP A 1 174 ? 2.886 1.825 1.828 1.00 92.94 174 TRP A N 1
ATOM 1458 C CA . TRP A 1 174 ? 2.440 3.070 1.197 1.00 92.94 174 TRP A CA 1
ATOM 1459 C C . TRP A 1 174 ? 1.086 2.952 0.486 1.00 92.94 174 TRP A C 1
ATOM 1461 O O . TRP A 1 174 ? 0.269 3.863 0.587 1.00 92.94 174 TRP A O 1
ATOM 1471 N N . MET A 1 175 ? 0.818 1.861 -0.234 1.00 92.62 175 MET A N 1
ATOM 1472 C CA . MET A 1 175 ? -0.397 1.749 -1.052 1.00 92.62 175 MET A CA 1
ATOM 1473 C C . MET A 1 175 ? -1.581 1.097 -0.342 1.00 92.62 175 MET A C 1
ATOM 1475 O O . MET A 1 175 ? -2.689 1.255 -0.836 1.00 92.62 175 MET A O 1
ATOM 1479 N N . TYR A 1 176 ? -1.399 0.407 0.787 1.00 94.88 176 TYR A N 1
ATOM 1480 C CA . TYR A 1 176 ? -2.511 -0.214 1.517 1.00 94.88 176 TYR A CA 1
ATOM 1481 C C . TYR A 1 176 ? -2.647 0.316 2.947 1.00 94.88 176 TYR A C 1
ATOM 1483 O O . TYR A 1 176 ? -3.619 1.002 3.250 1.00 94.88 176 TYR A O 1
ATOM 1491 N N . VAL A 1 177 ? -1.659 0.069 3.813 1.00 94.75 177 VAL A N 1
ATOM 1492 C CA . VAL A 1 177 ? -1.687 0.428 5.243 1.00 94.75 177 VAL A CA 1
ATOM 1493 C C . VAL A 1 177 ? -1.917 1.923 5.441 1.00 94.75 177 VAL A C 1
ATOM 1495 O O . VAL A 1 177 ? -2.650 2.310 6.343 1.00 94.75 177 VAL A O 1
ATOM 1498 N N . ARG A 1 178 ? -1.350 2.769 4.577 1.00 93.31 178 ARG A N 1
ATOM 1499 C CA . ARG A 1 178 ? -1.580 4.218 4.598 1.00 93.31 178 ARG A CA 1
ATOM 1500 C C . ARG A 1 178 ? -3.059 4.589 4.458 1.00 93.31 178 ARG A C 1
ATOM 1502 O O . ARG A 1 178 ? -3.570 5.304 5.310 1.00 93.31 178 ARG A O 1
ATOM 1509 N N . TYR A 1 179 ? -3.747 4.071 3.440 1.00 92.25 179 TYR A N 1
ATOM 1510 C CA . TYR A 1 179 ? -5.182 4.318 3.241 1.00 92.25 179 TYR A CA 1
ATOM 1511 C C . TYR A 1 179 ? -6.034 3.641 4.302 1.00 92.25 179 TYR A C 1
ATOM 1513 O O . TYR A 1 179 ? -7.010 4.208 4.785 1.00 92.25 179 TYR A O 1
ATOM 1521 N N . PHE A 1 180 ? -5.641 2.438 4.702 1.00 95.44 180 PHE A N 1
ATOM 1522 C CA . PHE A 1 180 ? -6.295 1.731 5.785 1.00 95.44 180 PHE A CA 1
ATOM 1523 C C . PHE A 1 180 ? -6.272 2.570 7.075 1.00 95.44 180 PHE A C 1
ATOM 1525 O O . PHE A 1 180 ? -7.302 2.765 7.712 1.00 95.44 180 PHE A O 1
ATOM 1532 N N . LEU A 1 181 ? -5.127 3.167 7.414 1.00 95.25 181 LEU A N 1
ATOM 1533 C CA . LEU A 1 181 ? -4.977 4.010 8.599 1.00 95.25 181 LEU A CA 1
ATOM 1534 C C . LEU A 1 181 ? -5.491 5.442 8.427 1.00 95.25 181 LEU A C 1
ATOM 1536 O O . LEU A 1 181 ? -5.770 6.077 9.436 1.00 95.25 181 LEU A O 1
ATOM 1540 N N . TRP A 1 182 ? -5.732 5.942 7.215 1.00 93.06 182 TRP A N 1
ATOM 1541 C CA . TRP A 1 182 ? -6.552 7.154 7.058 1.00 93.06 182 TRP A CA 1
ATOM 1542 C C . TRP A 1 182 ? -7.948 6.986 7.647 1.00 93.06 182 TRP A C 1
ATOM 1544 O O . TRP A 1 182 ? -8.487 7.935 8.201 1.00 93.06 182 TRP A O 1
ATOM 1554 N N . ASN A 1 183 ? -8.509 5.777 7.573 1.00 92.62 183 ASN A N 1
ATOM 1555 C CA . ASN A 1 183 ? -9.843 5.503 8.096 1.00 92.62 183 ASN A CA 1
ATOM 1556 C C . ASN A 1 183 ? -9.854 5.309 9.620 1.00 92.62 183 ASN A C 1
ATOM 1558 O O . ASN A 1 183 ? -10.854 5.612 10.258 1.00 92.62 183 ASN A O 1
ATOM 1562 N N . PHE A 1 184 ? -8.766 4.803 10.215 1.00 95.31 184 PHE A N 1
ATOM 1563 C CA . PHE A 1 184 ? -8.773 4.351 11.619 1.00 95.31 184 PHE A CA 1
ATOM 1564 C C . PHE A 1 184 ? -7.730 5.006 12.531 1.00 95.31 184 PHE A C 1
ATOM 1566 O O . PHE A 1 184 ? -7.781 4.834 13.748 1.00 95.31 184 PHE A O 1
ATOM 1573 N N . GLY A 1 185 ? -6.763 5.717 11.959 1.00 93.69 185 GLY A N 1
ATOM 1574 C CA . GLY A 1 185 ? -5.704 6.429 12.671 1.00 93.69 185 GLY A CA 1
ATOM 1575 C C . GLY A 1 185 ? -5.769 7.938 12.484 1.00 93.69 185 GLY A C 1
ATOM 1576 O O . GLY A 1 185 ? -5.518 8.653 13.448 1.00 93.69 185 GLY A O 1
ATOM 1577 N N . GLY A 1 186 ? -6.156 8.387 11.289 1.00 92.81 186 GLY A N 1
ATOM 1578 C CA . GLY A 1 186 ? -6.290 9.794 10.922 1.00 92.81 186 GLY A CA 1
ATOM 1579 C C . GLY A 1 186 ? -5.448 10.174 9.706 1.00 92.81 186 GLY A C 1
ATOM 1580 O O . GLY A 1 186 ? -4.568 9.425 9.261 1.00 92.81 186 GLY A O 1
ATOM 1581 N N . ARG A 1 187 ? -5.709 11.350 9.139 1.00 91.31 187 ARG A N 1
ATOM 1582 C CA . ARG A 1 187 ? -5.094 11.854 7.903 1.00 91.31 187 ARG A CA 1
ATOM 1583 C C . ARG A 1 187 ? -4.367 13.181 8.138 1.00 91.31 187 ARG A C 1
ATOM 1585 O O . ARG A 1 187 ? -4.765 13.973 8.983 1.00 91.31 187 ARG A O 1
ATOM 1592 N N . GLN A 1 188 ? -3.275 13.398 7.394 1.00 89.81 188 GLN A N 1
ATOM 1593 C CA . GLN A 1 188 ? -2.495 14.646 7.446 1.00 89.81 188 GLN A CA 1
ATOM 1594 C C . GLN A 1 188 ? -3.069 15.767 6.585 1.00 89.81 188 GLN A C 1
ATOM 1596 O O . GLN A 1 188 ? -3.062 16.924 6.984 1.00 89.81 188 GLN A O 1
ATOM 1601 N N . ASN A 1 189 ? -3.464 15.434 5.359 1.00 89.62 189 ASN A N 1
ATOM 1602 C CA . ASN A 1 189 ? -3.972 16.367 4.359 1.00 89.62 189 ASN A CA 1
ATOM 1603 C C . ASN A 1 189 ? -4.615 15.601 3.204 1.00 89.62 189 ASN A C 1
ATOM 1605 O O . ASN A 1 189 ? -4.432 14.391 3.048 1.00 89.62 189 ASN A O 1
ATOM 1609 N N . ASP A 1 190 ? -5.322 16.338 2.361 1.00 87.44 190 ASP A N 1
ATOM 1610 C CA . ASP A 1 190 ? -6.019 15.898 1.159 1.00 87.44 190 ASP A CA 1
ATOM 1611 C C . ASP A 1 190 ? -5.129 15.769 -0.093 1.00 87.44 190 ASP A C 1
ATOM 1613 O O . ASP A 1 190 ? -5.581 15.291 -1.133 1.00 87.44 190 ASP A O 1
ATOM 1617 N N . MET A 1 191 ? -3.846 16.124 0.007 1.00 88.06 191 MET A N 1
ATOM 1618 C CA . MET A 1 191 ? -2.921 16.130 -1.125 1.00 88.06 191 MET A CA 1
ATOM 1619 C C . MET A 1 191 ? -2.367 14.740 -1.454 1.00 88.06 191 MET A C 1
ATOM 1621 O O . MET A 1 191 ? -1.946 13.983 -0.576 1.00 88.06 191 MET A O 1
ATOM 1625 N N . GLN A 1 192 ? -2.273 14.436 -2.753 1.00 87.50 192 GLN A N 1
ATOM 1626 C CA . GLN A 1 192 ? -1.657 13.200 -3.229 1.00 87.50 192 GLN A CA 1
ATOM 1627 C C . GLN A 1 192 ? -0.170 13.129 -2.844 1.00 87.50 192 GLN A C 1
ATOM 1629 O O . GLN A 1 192 ? 0.620 14.043 -3.100 1.00 87.50 192 GLN A O 1
ATOM 1634 N N . GLY A 1 193 ? 0.221 11.994 -2.266 1.00 86.88 193 GLY A N 1
ATOM 1635 C CA . GLY A 1 193 ? 1.574 11.757 -1.764 1.00 86.88 193 GLY A CA 1
ATOM 1636 C C . GLY A 1 193 ? 2.411 10.812 -2.632 1.00 86.88 193 GLY A C 1
ATOM 1637 O O . GLY A 1 193 ? 1.897 9.874 -3.240 1.00 86.88 193 GLY A O 1
ATOM 1638 N N . HIS A 1 194 ? 3.735 10.993 -2.605 1.00 88.06 194 HIS A N 1
ATOM 1639 C CA . HIS A 1 194 ? 4.706 10.171 -3.343 1.00 88.06 194 HIS A CA 1
ATOM 1640 C C . HIS A 1 194 ? 5.863 9.684 -2.453 1.00 88.06 194 HIS A C 1
ATOM 1642 O O . HIS A 1 194 ? 7.031 9.922 -2.756 1.00 88.06 194 HIS A O 1
ATOM 1648 N N . MET A 1 195 ? 5.539 9.024 -1.336 1.00 85.38 195 MET A N 1
ATOM 1649 C CA . MET A 1 195 ? 6.487 8.642 -0.274 1.00 85.38 195 MET A CA 1
ATOM 1650 C C . MET A 1 195 ? 7.262 9.819 0.337 1.00 85.38 195 MET A C 1
ATOM 1652 O O . MET A 1 195 ? 8.414 9.677 0.743 1.00 85.38 195 MET A O 1
ATOM 1656 N N . GLY A 1 196 ? 6.632 10.994 0.375 1.00 85.19 196 GLY A N 1
ATOM 1657 C CA . GLY A 1 196 ? 7.137 12.152 1.109 1.00 85.19 196 GLY A CA 1
ATOM 1658 C C . GLY A 1 196 ? 6.694 12.127 2.571 1.00 85.19 196 GLY A C 1
ATOM 1659 O O . GLY A 1 196 ? 5.849 11.326 2.960 1.00 85.19 196 GLY A O 1
ATOM 1660 N N . THR A 1 197 ? 7.231 13.039 3.375 1.00 83.56 197 THR A N 1
ATOM 1661 C CA . THR A 1 197 ? 6.910 13.165 4.809 1.00 83.56 197 THR A CA 1
ATOM 1662 C C . THR A 1 197 ? 5.722 14.083 5.093 1.00 83.56 197 THR A C 1
ATOM 1664 O O . THR A 1 197 ? 5.197 14.063 6.199 1.00 83.56 197 THR A O 1
ATOM 1667 N N . VAL A 1 198 ? 5.288 14.866 4.098 1.00 84.06 198 VAL A N 1
ATOM 1668 C CA . VAL A 1 198 ? 4.236 15.885 4.249 1.00 84.06 198 VAL A CA 1
ATOM 1669 C C . VAL A 1 198 ? 2.929 15.439 3.600 1.00 84.06 198 VAL A C 1
ATOM 1671 O O . VAL A 1 198 ? 1.905 15.347 4.262 1.00 84.06 198 VAL A O 1
ATOM 1674 N N . ASN A 1 199 ? 2.945 15.127 2.303 1.00 89.50 199 ASN A N 1
ATOM 1675 C CA . ASN A 1 199 ? 1.706 14.898 1.559 1.00 89.50 199 ASN A CA 1
ATOM 1676 C C . ASN A 1 199 ? 1.283 13.436 1.577 1.00 89.50 199 ASN A C 1
ATOM 1678 O O . ASN A 1 199 ? 2.084 12.532 1.315 1.00 89.50 199 ASN A O 1
ATOM 1682 N N . GLY A 1 200 ? -0.006 13.231 1.821 1.00 87.44 200 GLY A N 1
ATOM 1683 C CA . GLY A 1 200 ? -0.657 11.946 1.686 1.00 87.44 200 GLY A CA 1
ATOM 1684 C C . GLY A 1 200 ? -0.305 10.927 2.773 1.00 87.44 200 GLY A C 1
ATOM 1685 O O . GLY A 1 200 ? -0.558 9.746 2.569 1.00 87.44 200 GLY A O 1
ATOM 1686 N N . ASN A 1 201 ? 0.278 11.308 3.910 1.00 92.00 201 ASN A N 1
ATOM 1687 C CA . ASN A 1 201 ? 0.479 10.366 5.016 1.00 92.00 201 ASN A CA 1
ATOM 1688 C C . ASN A 1 201 ? -0.763 10.258 5.903 1.00 92.00 201 ASN A C 1
ATOM 1690 O O . ASN A 1 201 ? -1.634 11.129 5.924 1.00 92.00 201 ASN A O 1
ATOM 1694 N N . TRP A 1 202 ? -0.844 9.157 6.645 1.00 92.25 202 TRP A N 1
ATOM 1695 C CA . TRP A 1 202 ? -1.731 9.036 7.799 1.00 92.25 202 TRP A CA 1
ATOM 1696 C C . TRP A 1 202 ? -1.030 9.580 9.045 1.00 92.25 202 TRP A C 1
ATOM 1698 O O . TRP A 1 202 ? 0.202 9.502 9.126 1.00 92.25 202 TRP A O 1
ATOM 1708 N N . GLN A 1 203 ? -1.790 10.093 10.007 1.00 90.94 203 GLN A N 1
ATOM 1709 C CA . GLN A 1 203 ? -1.277 10.659 11.256 1.00 90.94 203 GLN A CA 1
ATOM 1710 C C . GLN A 1 203 ? -2.060 10.119 12.434 1.00 90.94 203 GLN A C 1
ATOM 1712 O O . GLN A 1 203 ? -3.283 10.098 12.389 1.00 90.94 203 GLN A O 1
ATOM 1717 N N . SER A 1 204 ? -1.344 9.661 13.462 1.00 92.44 204 SER A N 1
ATOM 1718 C CA . SER A 1 204 ? -1.981 9.159 14.677 1.00 92.44 204 SER A CA 1
ATOM 1719 C C . SER A 1 204 ? -2.455 10.297 15.575 1.00 92.44 204 SER A C 1
ATOM 1721 O O . SER A 1 204 ? -3.478 10.163 16.232 1.00 92.44 204 SER A O 1
ATOM 1723 N N . GLY A 1 205 ? -1.721 11.410 15.614 1.00 89.75 205 GLY A N 1
ATOM 1724 C CA . GLY A 1 205 ? -1.891 12.456 16.619 1.00 89.75 205 GLY A CA 1
ATOM 1725 C C . GLY A 1 205 ? -1.149 12.170 17.926 1.00 89.75 205 GLY A C 1
ATOM 1726 O O . GLY A 1 205 ? -1.323 12.893 18.905 1.00 89.75 205 GLY A O 1
ATOM 1727 N N . ILE A 1 206 ? -0.331 11.117 17.944 1.00 92.62 206 ILE A N 1
ATOM 1728 C CA . ILE A 1 206 ? 0.517 10.721 19.060 1.00 92.62 206 ILE A CA 1
ATOM 1729 C C . ILE A 1 206 ? 1.961 11.030 18.659 1.00 92.62 206 ILE A C 1
ATOM 1731 O O . ILE A 1 206 ? 2.544 10.322 17.835 1.00 92.62 206 ILE A O 1
ATOM 1735 N N . ASP A 1 207 ? 2.544 12.068 19.265 1.00 91.56 207 ASP A N 1
ATOM 1736 C CA . ASP A 1 207 ? 3.828 12.644 18.834 1.00 91.56 207 ASP A CA 1
ATOM 1737 C C . ASP A 1 207 ? 4.941 11.596 18.680 1.00 91.56 207 ASP A C 1
ATOM 1739 O O . ASP A 1 207 ? 5.600 11.560 17.647 1.00 91.56 207 ASP A O 1
ATOM 1743 N N . PHE A 1 208 ? 5.106 10.675 19.638 1.00 92.75 208 PHE A N 1
ATOM 1744 C CA . PHE A 1 208 ? 6.173 9.667 19.559 1.00 92.75 208 PHE A CA 1
ATOM 1745 C C . PHE A 1 208 ? 5.992 8.670 18.400 1.00 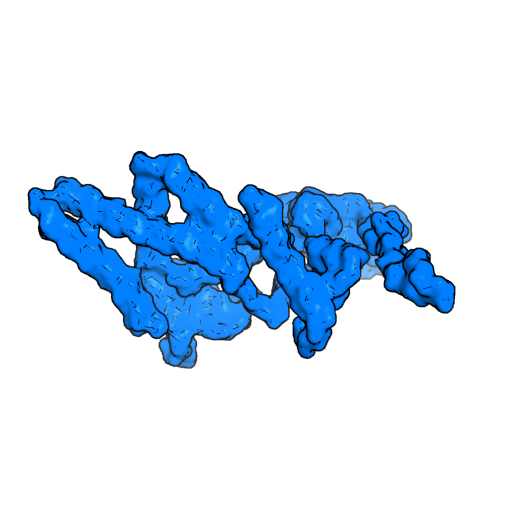92.75 208 PHE A C 1
ATOM 1747 O O . PHE A 1 208 ? 6.978 8.178 17.851 1.00 92.75 208 PHE A O 1
ATOM 1754 N N . ILE A 1 209 ? 4.747 8.347 18.022 1.00 91.75 209 ILE A N 1
ATOM 1755 C CA . ILE A 1 209 ? 4.452 7.438 16.902 1.00 91.75 209 ILE A CA 1
ATOM 1756 C C . ILE A 1 209 ? 4.721 8.156 15.585 1.00 91.75 209 ILE A C 1
ATOM 1758 O O . ILE A 1 209 ? 5.313 7.587 14.665 1.00 91.75 209 ILE A O 1
ATOM 1762 N N . ASP A 1 210 ? 4.277 9.405 15.502 1.00 91.12 210 ASP A N 1
ATOM 1763 C CA . ASP A 1 210 ? 4.410 10.224 14.308 1.00 91.12 210 ASP A CA 1
ATOM 1764 C C . ASP A 1 210 ? 5.898 10.576 14.060 1.00 91.12 210 ASP A C 1
ATOM 1766 O O . ASP A 1 210 ? 6.397 10.387 12.946 1.00 91.12 210 ASP A O 1
ATOM 1770 N N . GLU A 1 211 ? 6.664 10.912 15.105 1.00 91.50 211 GLU A N 1
ATOM 1771 C CA . GLU A 1 211 ? 8.122 11.107 15.035 1.00 91.50 211 GLU A CA 1
ATOM 1772 C C . GLU A 1 211 ? 8.866 9.835 14.606 1.00 91.50 211 GLU A C 1
ATOM 1774 O O . GLU A 1 211 ? 9.713 9.886 13.711 1.00 91.50 211 GLU A O 1
ATOM 1779 N N . ALA A 1 212 ? 8.528 8.672 15.178 1.00 91.00 212 ALA A N 1
ATOM 1780 C CA . ALA A 1 212 ? 9.164 7.396 14.829 1.00 91.00 212 ALA A CA 1
ATOM 1781 C C . ALA A 1 212 ? 8.944 7.000 13.358 1.00 91.00 212 ALA A C 1
ATOM 1783 O O . ALA A 1 212 ? 9.753 6.282 12.766 1.00 91.00 212 ALA A O 1
ATOM 1784 N N . ARG A 1 213 ? 7.857 7.479 12.748 1.00 89.50 213 ARG A N 1
ATOM 1785 C CA . ARG A 1 213 ? 7.556 7.291 11.324 1.00 89.50 213 ARG A CA 1
ATOM 1786 C C . ARG A 1 213 ? 8.225 8.326 10.417 1.00 89.50 213 ARG A C 1
ATOM 1788 O O . ARG A 1 213 ? 8.127 8.195 9.197 1.00 89.50 213 ARG A O 1
ATOM 1795 N N . GLY A 1 214 ? 8.896 9.328 10.985 1.00 85.62 214 GLY A N 1
ATOM 1796 C CA . GLY A 1 214 ? 9.537 10.412 10.243 1.00 85.62 214 GLY A CA 1
ATOM 1797 C C . GLY A 1 214 ? 8.549 11.411 9.639 1.00 85.62 214 GLY A C 1
ATOM 1798 O O . GLY A 1 214 ? 8.888 12.074 8.657 1.00 85.62 214 GLY A O 1
ATOM 1799 N N . ILE A 1 215 ? 7.331 11.501 10.183 1.00 88.12 215 ILE A N 1
ATOM 1800 C CA . ILE A 1 215 ? 6.356 12.538 9.824 1.00 88.12 215 ILE A CA 1
ATOM 1801 C C . ILE A 1 215 ? 6.373 13.657 10.869 1.00 88.12 215 ILE A C 1
ATOM 1803 O O . ILE A 1 215 ? 6.884 13.488 11.973 1.00 88.12 215 ILE A O 1
ATOM 1807 N N . ILE A 1 216 ? 5.839 14.823 10.504 1.00 85.12 216 ILE A N 1
ATOM 1808 C CA . ILE A 1 216 ? 5.796 15.981 11.401 1.00 85.12 216 ILE A CA 1
ATOM 1809 C C . ILE A 1 216 ? 4.761 15.706 12.510 1.00 85.12 216 ILE A C 1
ATOM 1811 O O . ILE A 1 216 ? 3.583 15.543 12.183 1.00 85.12 216 ILE A O 1
ATOM 1815 N N . PRO A 1 217 ? 5.163 15.651 13.793 1.00 87.12 217 PRO A N 1
ATOM 1816 C CA . PRO A 1 217 ? 4.241 15.412 14.901 1.00 87.12 217 PRO A CA 1
ATOM 1817 C C . PRO A 1 217 ? 3.374 16.644 15.183 1.00 87.12 217 PRO A C 1
ATOM 1819 O O . PRO A 1 217 ? 3.685 17.757 14.744 1.00 87.12 217 PRO A O 1
ATOM 1822 N N . ASN A 1 218 ? 2.311 16.474 15.972 1.00 83.56 218 ASN A N 1
ATOM 1823 C CA . ASN A 1 218 ? 1.344 17.540 16.264 1.00 83.56 218 ASN A CA 1
ATOM 1824 C C . ASN A 1 218 ? 2.008 18.767 16.887 1.00 83.56 218 ASN A C 1
ATOM 1826 O O . ASN A 1 218 ? 1.670 19.907 16.545 1.00 83.56 218 ASN A O 1
ATOM 1830 N N . LYS A 1 219 ? 2.985 18.527 17.768 1.00 84.75 219 LYS A N 1
ATOM 1831 C CA . LYS A 1 219 ? 3.761 19.567 18.449 1.00 84.75 219 LYS A CA 1
ATOM 1832 C C . LYS A 1 219 ? 4.441 20.550 17.493 1.00 84.75 219 LYS A C 1
ATOM 1834 O O . LYS A 1 219 ? 4.527 21.734 17.810 1.00 84.75 219 LYS A O 1
ATOM 1839 N N . TYR A 1 220 ? 4.895 20.073 16.335 1.00 85.00 220 TYR A N 1
ATOM 1840 C CA . TYR A 1 220 ? 5.636 20.866 15.348 1.00 85.00 220 TYR A CA 1
ATOM 1841 C C . TYR A 1 220 ? 4.852 21.083 14.049 1.00 85.00 220 TYR A C 1
ATOM 1843 O O . TYR A 1 220 ? 5.429 21.519 13.055 1.00 85.00 220 TYR A O 1
ATOM 1851 N N . LEU A 1 221 ? 3.552 20.772 14.040 1.00 84.62 221 LEU A N 1
ATOM 1852 C CA . LEU A 1 221 ? 2.722 20.875 12.847 1.00 84.62 221 LEU A CA 1
ATOM 1853 C C . LEU A 1 221 ? 2.522 22.354 12.454 1.00 84.62 221 LEU A C 1
ATOM 1855 O O . LEU A 1 221 ? 1.974 23.109 13.265 1.00 84.62 221 LEU A O 1
ATOM 1859 N N . PRO A 1 222 ? 2.934 22.774 11.238 1.00 87.31 222 PRO A N 1
ATOM 1860 C CA . PRO A 1 222 ? 2.676 24.114 10.716 1.00 87.31 222 PRO A CA 1
ATOM 1861 C C . PRO A 1 222 ? 1.188 24.462 10.729 1.00 87.31 222 PRO A C 1
ATOM 1863 O O . PRO A 1 222 ? 0.341 23.583 10.551 1.00 87.31 222 PRO A O 1
ATOM 1866 N N . GLN A 1 223 ? 0.879 25.750 10.888 1.00 85.94 223 GLN A N 1
ATOM 1867 C CA . GLN A 1 223 ? -0.498 26.239 10.969 1.00 85.94 223 GLN A CA 1
ATOM 1868 C C . GLN A 1 223 ? -1.323 25.836 9.737 1.00 85.94 223 GLN A C 1
ATOM 1870 O O . GLN A 1 223 ? -2.397 25.268 9.902 1.00 85.94 223 GLN A O 1
ATOM 1875 N N . ASP A 1 224 ? -0.759 25.968 8.534 1.00 86.06 224 ASP A N 1
ATOM 1876 C CA . ASP A 1 224 ? -1.423 25.599 7.274 1.00 86.06 224 ASP A CA 1
ATOM 1877 C C . ASP A 1 224 ? -1.864 24.125 7.214 1.00 86.06 224 ASP A C 1
ATOM 1879 O O . ASP A 1 224 ? -2.890 23.796 6.623 1.00 86.06 224 ASP A O 1
ATOM 1883 N N . LEU A 1 225 ? -1.095 23.212 7.824 1.00 84.81 225 LEU A N 1
ATOM 1884 C CA . LEU A 1 225 ? -1.454 21.791 7.883 1.00 84.81 225 LEU A CA 1
ATOM 1885 C C . LEU A 1 225 ? -2.465 21.508 8.992 1.00 84.81 225 LEU A C 1
ATOM 1887 O O . LEU A 1 225 ? -3.330 20.658 8.818 1.00 84.81 225 LEU A O 1
ATOM 1891 N N . ARG A 1 226 ? -2.372 22.223 10.117 1.00 84.25 226 ARG A N 1
ATOM 1892 C CA . ARG A 1 226 ? -3.307 22.083 11.239 1.00 84.25 226 ARG A CA 1
ATOM 1893 C C . ARG A 1 226 ? -4.702 22.606 10.897 1.00 84.25 226 ARG A C 1
ATOM 1895 O O . ARG A 1 226 ? -5.686 22.065 11.385 1.00 84.25 226 ARG A O 1
ATOM 1902 N N . GLU A 1 227 ? -4.773 23.650 10.079 1.00 87.75 227 GLU A N 1
ATOM 1903 C CA . GLU A 1 227 ? -6.022 24.252 9.601 1.00 87.75 227 GLU A CA 1
ATOM 1904 C C . GLU A 1 227 ? -6.581 23.557 8.351 1.00 87.75 227 GLU A C 1
ATOM 1906 O O . GLU A 1 227 ? -7.686 23.873 7.903 1.00 87.75 227 GLU A O 1
ATOM 1911 N N . ASN A 1 228 ? -5.854 22.588 7.781 1.00 87.88 228 ASN A N 1
ATOM 1912 C CA . ASN A 1 228 ? -6.361 21.800 6.667 1.00 87.88 228 ASN A CA 1
ATOM 1913 C C . ASN A 1 228 ? -7.597 21.002 7.120 1.00 87.88 228 ASN A C 1
ATOM 1915 O O . ASN A 1 228 ? -7.546 20.246 8.085 1.00 87.88 228 ASN A O 1
ATOM 1919 N N . LYS A 1 229 ? -8.704 21.118 6.379 1.00 87.56 229 LYS A N 1
ATOM 1920 C CA . LYS A 1 229 ? -9.967 20.423 6.683 1.00 87.56 229 LYS A CA 1
ATOM 1921 C C . LYS A 1 229 ? -9.849 18.897 6.711 1.00 87.56 229 LYS A C 1
ATOM 1923 O O . LYS A 1 229 ? -10.669 18.240 7.332 1.00 87.56 229 LYS A O 1
ATOM 1928 N N . ALA A 1 230 ? -8.864 18.333 6.020 1.00 87.19 230 ALA A N 1
ATOM 1929 C CA . ALA A 1 230 ? -8.608 16.900 5.984 1.00 87.19 230 ALA A CA 1
ATOM 1930 C C . ALA A 1 230 ? -7.688 16.413 7.116 1.00 87.19 230 ALA A C 1
ATOM 1932 O O . ALA A 1 230 ? -7.382 15.221 7.161 1.00 87.19 230 ALA A O 1
ATOM 1933 N N . TYR A 1 231 ? -7.205 17.305 7.985 1.00 90.25 231 TYR A N 1
ATOM 1934 C CA . TYR A 1 231 ? -6.388 16.942 9.136 1.00 90.25 231 TYR A CA 1
ATOM 1935 C C . TYR A 1 231 ? -7.268 16.443 10.294 1.00 90.25 231 TYR A C 1
ATOM 1937 O O . TYR A 1 231 ? -7.974 17.224 10.928 1.00 90.25 231 TYR A O 1
ATOM 1945 N N . ASN A 1 232 ? -7.227 15.136 10.577 1.00 91.69 232 ASN A N 1
ATOM 1946 C CA . ASN A 1 232 ? -8.155 14.491 11.515 1.00 91.69 232 ASN A CA 1
ATOM 1947 C C . ASN A 1 232 ? -7.522 13.331 12.318 1.00 91.69 232 ASN A C 1
ATOM 1949 O O . ASN A 1 232 ? -7.765 12.159 12.034 1.00 91.69 232 ASN A O 1
ATOM 1953 N N . PRO A 1 233 ? -6.683 13.614 13.331 1.00 91.56 233 PRO A N 1
ATOM 1954 C CA . PRO A 1 233 ? -6.062 12.566 14.140 1.00 91.56 233 PRO A CA 1
ATOM 1955 C C . PRO A 1 233 ? -7.094 11.827 15.009 1.00 91.56 233 PRO A C 1
ATOM 1957 O O . PRO A 1 233 ? -7.798 12.437 15.809 1.00 91.56 233 PRO A O 1
ATOM 1960 N N . PHE A 1 234 ? -7.139 10.496 14.907 1.00 93.38 234 PHE A N 1
ATOM 1961 C CA . PHE A 1 234 ? -8.036 9.636 15.697 1.00 93.38 234 PHE A CA 1
ATOM 1962 C C . PHE A 1 234 ? -7.327 8.901 16.845 1.00 93.38 234 PHE A C 1
ATOM 1964 O O . PHE A 1 234 ? -7.910 8.009 17.466 1.00 93.38 234 PHE A O 1
ATOM 1971 N N . TYR A 1 235 ? -6.056 9.219 17.116 1.00 93.56 235 TYR A N 1
ATOM 1972 C CA . TYR A 1 235 ? -5.256 8.637 18.205 1.00 93.56 235 TYR A CA 1
ATOM 1973 C C . TYR A 1 235 ? -5.182 7.106 18.170 1.00 93.56 235 TYR A C 1
ATOM 1975 O O . TYR A 1 235 ? -4.979 6.458 19.194 1.00 93.56 235 TYR A O 1
ATOM 1983 N N . LEU A 1 236 ? -5.360 6.521 16.978 1.00 95.25 236 LEU A N 1
ATOM 1984 C CA . LEU A 1 236 ? -5.458 5.077 16.746 1.00 95.25 236 LEU A CA 1
ATOM 1985 C C . LEU A 1 236 ? -6.590 4.377 17.525 1.00 95.25 236 LEU A C 1
ATOM 1987 O O . LEU A 1 236 ? -6.619 3.147 17.544 1.00 95.25 236 LEU A O 1
ATOM 1991 N N . LEU A 1 237 ? -7.537 5.097 18.138 1.00 95.06 237 LEU A N 1
ATOM 1992 C CA . LEU A 1 237 ? -8.597 4.477 18.944 1.00 95.06 237 LEU A CA 1
ATOM 1993 C C . LEU A 1 237 ? -9.509 3.548 18.122 1.00 95.06 237 LEU A C 1
ATOM 1995 O O . LEU A 1 237 ? -9.705 2.406 18.554 1.00 95.06 237 LEU A O 1
ATOM 1999 N N . PRO A 1 238 ? -10.001 3.940 16.923 1.00 95.56 238 PRO A N 1
ATOM 2000 C CA . PRO A 1 238 ? -10.757 3.026 16.064 1.00 95.56 238 PRO A CA 1
ATOM 2001 C C . PRO A 1 238 ? -9.943 1.788 15.676 1.00 95.56 238 PRO A C 1
ATOM 2003 O O . PRO A 1 238 ? -10.452 0.667 15.696 1.00 95.56 238 PRO A O 1
ATOM 2006 N N . PHE A 1 239 ? -8.656 1.980 15.371 1.00 96.44 239 PHE A N 1
ATOM 2007 C CA . PHE A 1 239 ? -7.755 0.892 15.006 1.00 96.44 239 PHE A CA 1
ATOM 2008 C C . PHE A 1 239 ? -7.551 -0.099 16.161 1.00 96.44 239 PHE A C 1
ATOM 2010 O O . PHE A 1 239 ? -7.689 -1.306 15.968 1.00 96.44 239 PHE A O 1
ATOM 2017 N N . ILE A 1 240 ? -7.283 0.394 17.373 1.00 96.56 240 ILE A N 1
ATOM 2018 C CA . ILE A 1 240 ? -7.092 -0.436 18.569 1.00 96.56 240 ILE A CA 1
ATOM 2019 C C . ILE A 1 240 ? -8.374 -1.204 18.904 1.00 96.56 240 ILE A C 1
ATOM 2021 O O . ILE A 1 240 ? -8.305 -2.407 19.160 1.00 96.56 240 ILE A O 1
ATOM 2025 N N . LEU A 1 241 ? -9.543 -0.555 18.857 1.00 96.62 241 LEU A N 1
ATOM 2026 C CA . LEU A 1 241 ? -10.818 -1.230 19.113 1.00 96.62 241 LEU A CA 1
ATOM 2027 C C . LEU A 1 241 ? -11.087 -2.341 18.086 1.00 96.62 241 LEU A C 1
ATOM 2029 O O . LEU A 1 241 ? -11.509 -3.435 18.461 1.00 96.62 241 LEU A O 1
ATOM 2033 N N . GLY A 1 242 ? -10.773 -2.096 16.811 1.00 97.06 242 GLY A N 1
ATOM 2034 C CA . GLY A 1 242 ? -10.845 -3.114 15.764 1.00 97.06 242 GLY A CA 1
ATOM 2035 C C . GLY A 1 242 ? -9.897 -4.290 16.004 1.00 97.06 242 GLY A C 1
ATOM 2036 O O . GLY A 1 242 ? -10.298 -5.438 15.832 1.00 97.06 242 GLY A O 1
ATOM 2037 N N . LEU A 1 243 ? -8.671 -4.048 16.482 1.00 97.44 243 LEU A N 1
ATOM 2038 C CA . LEU A 1 243 ? -7.754 -5.129 16.863 1.00 97.44 243 LEU A CA 1
ATOM 2039 C C . LEU A 1 243 ? -8.283 -5.948 18.045 1.00 97.44 243 LEU A C 1
ATOM 2041 O O . LEU A 1 243 ? -8.238 -7.176 17.996 1.00 97.44 243 LEU A O 1
ATOM 2045 N N . ILE A 1 244 ? -8.827 -5.297 19.079 1.00 96.81 244 ILE A N 1
ATOM 2046 C CA . ILE A 1 244 ? -9.469 -5.984 20.212 1.00 96.81 244 ILE A CA 1
ATOM 2047 C C . ILE A 1 244 ? -10.586 -6.896 19.703 1.00 96.81 244 ILE A C 1
ATOM 2049 O O . ILE A 1 244 ? -10.647 -8.064 20.084 1.00 96.81 244 ILE A O 1
ATOM 2053 N N . GLY A 1 245 ? -11.434 -6.390 18.807 1.00 97.25 245 GLY A N 1
ATOM 2054 C CA . GLY A 1 245 ? -12.507 -7.174 18.212 1.00 97.25 245 GLY A CA 1
ATOM 2055 C C . GLY A 1 245 ? -12.023 -8.316 17.332 1.00 97.25 245 GLY A C 1
ATOM 2056 O O . GLY A 1 245 ? -12.595 -9.398 17.402 1.00 97.25 245 GLY A O 1
ATOM 2057 N N . LEU A 1 246 ? -10.945 -8.129 16.567 1.00 97.50 246 LEU A N 1
ATOM 2058 C CA . LEU A 1 246 ? -10.319 -9.194 15.784 1.00 97.50 246 LEU A CA 1
ATOM 2059 C C . LEU A 1 246 ? -9.864 -10.340 16.692 1.00 97.50 246 LEU A C 1
ATOM 2061 O O . LEU A 1 246 ? -10.265 -11.485 16.482 1.00 97.50 246 LEU A O 1
ATOM 2065 N N . PHE A 1 247 ? -9.076 -10.045 17.730 1.00 96.75 247 PHE A N 1
ATOM 2066 C CA . PHE A 1 247 ? -8.588 -11.074 18.654 1.00 96.75 247 PHE A CA 1
ATOM 2067 C C . PHE A 1 247 ? -9.728 -11.731 19.436 1.00 96.75 247 PHE A C 1
ATOM 2069 O O . PHE A 1 247 ? -9.746 -12.950 19.598 1.00 96.75 247 PHE A O 1
ATOM 2076 N N . TYR A 1 248 ? -10.706 -10.944 19.885 1.00 96.62 248 TYR A N 1
ATOM 2077 C CA . TYR A 1 248 ? -11.890 -11.461 20.563 1.00 96.62 248 TYR A CA 1
ATOM 2078 C C . TYR A 1 248 ? -12.708 -12.393 19.658 1.00 96.62 248 TYR A C 1
ATOM 2080 O O . TYR A 1 248 ? -13.099 -13.479 20.086 1.00 96.62 248 TYR A O 1
ATOM 2088 N N . HIS A 1 249 ? -12.911 -12.023 18.391 1.00 97.19 249 HIS A N 1
ATOM 2089 C CA . HIS A 1 249 ? -13.641 -12.835 17.420 1.00 97.19 249 HIS A CA 1
ATOM 2090 C C . HIS A 1 249 ? -12.937 -14.179 17.182 1.00 97.19 249 HIS A C 1
ATOM 2092 O O . HIS A 1 249 ? -13.571 -15.225 17.285 1.00 97.19 249 HIS A O 1
ATOM 2098 N N . PHE A 1 250 ? -11.615 -14.177 16.974 1.00 97.44 250 PHE A N 1
ATOM 2099 C CA . PHE A 1 250 ? -10.837 -15.414 16.811 1.00 97.44 250 PHE A CA 1
ATOM 2100 C C . PHE A 1 250 ? -10.803 -16.290 18.070 1.00 97.44 250 PHE A C 1
ATOM 2102 O O . PHE A 1 250 ? -10.675 -17.508 17.966 1.00 97.44 250 PHE A O 1
ATOM 2109 N N . ASN A 1 251 ? -10.928 -15.706 19.260 1.00 95.62 251 ASN A N 1
ATOM 2110 C CA . ASN A 1 251 ? -10.967 -16.478 20.502 1.00 95.62 251 ASN A CA 1
ATOM 2111 C C . ASN A 1 251 ? -12.351 -17.066 20.803 1.00 95.62 251 ASN A C 1
ATOM 2113 O O . ASN A 1 251 ? -12.432 -18.087 21.481 1.00 95.62 251 ASN A O 1
ATOM 2117 N N . THR A 1 252 ? -13.424 -16.453 20.301 1.00 94.19 252 THR A N 1
ATOM 2118 C CA . THR A 1 252 ? -14.806 -16.865 20.594 1.00 94.19 252 THR A CA 1
ATOM 2119 C C . THR A 1 252 ? -15.437 -17.691 19.475 1.00 94.19 252 THR A C 1
ATOM 2121 O O . THR A 1 252 ? -16.057 -18.714 19.757 1.00 94.19 252 THR A O 1
ATOM 2124 N N . ARG A 1 253 ? -15.272 -17.287 18.209 1.00 95.31 253 ARG A N 1
ATOM 2125 C CA . ARG A 1 253 ? -15.850 -17.942 17.024 1.00 95.31 253 ARG A CA 1
ATOM 2126 C C . ARG A 1 253 ? -14.878 -17.925 15.847 1.00 95.31 253 ARG A C 1
ATOM 2128 O O . ARG A 1 253 ? -14.918 -17.046 14.992 1.00 95.31 253 ARG A O 1
ATOM 2135 N N . LYS A 1 254 ? -13.997 -18.924 15.801 1.00 95.69 254 LYS A N 1
ATOM 2136 C CA . LYS A 1 254 ? -12.918 -19.023 14.803 1.00 95.69 254 LYS A CA 1
ATOM 2137 C C . LYS A 1 254 ? -13.421 -19.095 13.366 1.00 95.69 254 LYS A C 1
ATOM 2139 O O . LYS A 1 254 ? -12.834 -18.443 12.511 1.00 95.69 254 LYS A O 1
ATOM 2144 N N . ASP A 1 255 ? -14.486 -19.851 13.118 1.00 96.50 255 ASP A N 1
ATOM 2145 C CA . ASP A 1 255 ? -15.007 -20.053 11.763 1.00 96.50 255 ASP A CA 1
ATOM 2146 C C . ASP A 1 255 ? -15.604 -18.750 11.212 1.00 96.50 255 ASP A C 1
ATOM 2148 O O . ASP A 1 255 ? -15.203 -18.288 10.143 1.00 96.50 255 ASP A O 1
ATOM 2152 N N . ASP A 1 256 ? -16.456 -18.085 11.999 1.00 95.88 256 ASP A N 1
ATOM 2153 C CA . ASP A 1 256 ? -17.018 -16.767 11.674 1.00 95.88 256 ASP A CA 1
ATOM 2154 C C . ASP A 1 256 ? -15.899 -15.714 11.505 1.00 95.88 256 ASP A C 1
ATOM 2156 O O . ASP A 1 256 ? -15.892 -14.937 10.543 1.00 95.88 256 ASP A O 1
ATOM 2160 N N . ALA A 1 257 ? -14.896 -15.722 12.393 1.00 96.62 257 ALA A N 1
ATOM 2161 C CA . ALA A 1 257 ? -13.741 -14.828 12.316 1.00 96.62 257 ALA A CA 1
ATOM 2162 C C . ALA A 1 257 ? -12.915 -15.054 11.050 1.00 96.62 257 ALA A C 1
ATOM 2164 O O . ALA A 1 257 ? -12.449 -14.089 10.438 1.00 96.62 257 ALA A O 1
ATOM 2165 N N . PHE A 1 258 ? -12.759 -16.311 10.633 1.00 97.56 258 PHE A N 1
ATOM 2166 C CA . PHE A 1 258 ? -12.038 -16.662 9.422 1.00 97.56 258 PHE A CA 1
ATOM 2167 C C . PHE A 1 258 ? -12.773 -16.178 8.169 1.00 97.56 258 PHE A C 1
ATOM 2169 O O . PHE A 1 258 ? -12.129 -15.661 7.261 1.00 97.56 258 PHE A O 1
ATOM 2176 N N . VAL A 1 259 ? -14.109 -16.234 8.133 1.00 97.56 259 VAL A N 1
ATOM 2177 C CA . VAL A 1 259 ? -14.900 -15.672 7.022 1.00 97.56 259 VAL A CA 1
ATOM 2178 C C . VAL A 1 259 ? -14.688 -14.159 6.901 1.00 97.56 259 VAL A C 1
ATOM 2180 O O . VAL A 1 259 ? -14.405 -13.662 5.808 1.00 97.56 259 VAL A O 1
ATOM 2183 N N . VAL A 1 260 ? -14.753 -13.421 8.015 1.00 97.50 260 VAL A N 1
ATOM 2184 C CA . VAL A 1 260 ? -14.487 -11.968 8.020 1.00 97.50 260 VAL A CA 1
ATOM 2185 C C . VAL A 1 260 ? -13.036 -11.672 7.630 1.00 97.50 260 VAL A C 1
ATOM 2187 O O . VAL A 1 260 ? -12.773 -10.738 6.871 1.00 97.50 260 VAL A O 1
ATOM 2190 N N . PHE A 1 261 ? -12.089 -12.496 8.082 1.00 97.75 261 PHE A N 1
ATOM 2191 C CA . PHE A 1 261 ? -10.687 -12.385 7.694 1.00 97.75 261 PHE A CA 1
ATOM 2192 C C . PHE A 1 261 ? -10.475 -12.607 6.195 1.00 97.75 261 PHE A C 1
ATOM 2194 O O . PHE A 1 261 ? -9.757 -11.829 5.571 1.00 97.75 261 PHE A O 1
ATOM 2201 N N . LEU A 1 262 ? -11.108 -13.620 5.597 1.00 97.50 262 LEU A N 1
ATOM 2202 C CA . LEU A 1 262 ? -11.037 -13.854 4.156 1.00 97.50 262 LEU A CA 1
ATOM 2203 C C . LEU A 1 262 ? -11.608 -12.666 3.386 1.00 97.50 262 LEU A C 1
ATOM 2205 O O . LEU A 1 262 ? -10.987 -12.219 2.423 1.00 97.50 262 LEU A O 1
ATOM 2209 N N . LEU A 1 263 ? -12.737 -12.111 3.837 1.00 96.62 263 LEU A N 1
ATOM 2210 C CA . LEU A 1 263 ? -13.294 -10.897 3.251 1.00 96.62 263 LEU A CA 1
ATOM 2211 C C . LEU A 1 263 ? -12.273 -9.750 3.306 1.00 96.62 263 LEU A C 1
ATOM 2213 O O . LEU A 1 263 ? -11.966 -9.168 2.267 1.00 96.62 263 LEU A O 1
ATOM 2217 N N . TRP A 1 264 ? -11.690 -9.471 4.476 1.00 97.31 264 TRP A N 1
ATOM 2218 C CA . TRP A 1 264 ? -10.664 -8.435 4.654 1.00 97.31 264 TRP A CA 1
ATOM 2219 C C . TRP A 1 264 ? -9.425 -8.672 3.776 1.00 97.31 264 TRP A C 1
ATOM 2221 O O . TRP A 1 264 ? -8.933 -7.755 3.119 1.00 97.31 264 TRP A O 1
ATOM 2231 N N . PHE A 1 265 ? -8.940 -9.913 3.714 1.00 96.56 265 PHE A N 1
ATOM 2232 C CA . PHE A 1 265 ? -7.757 -10.295 2.950 1.00 96.56 265 PHE A CA 1
ATOM 2233 C C . PHE A 1 265 ? -7.983 -10.140 1.445 1.00 96.56 265 PHE A C 1
ATOM 2235 O O . PHE A 1 265 ? -7.181 -9.496 0.760 1.00 96.56 265 PHE A O 1
ATOM 2242 N N . PHE A 1 266 ? -9.083 -10.694 0.924 1.00 95.69 266 PHE A N 1
ATOM 2243 C CA . PHE A 1 266 ? -9.376 -10.661 -0.506 1.00 95.69 266 PHE A CA 1
ATOM 2244 C C . PHE A 1 266 ? -9.735 -9.262 -0.999 1.00 95.69 266 PHE A C 1
ATOM 2246 O O . PHE A 1 266 ? -9.373 -8.907 -2.116 1.00 95.69 266 PHE A O 1
ATOM 2253 N N . THR A 1 267 ? -10.381 -8.447 -0.165 1.00 95.00 267 THR A N 1
ATOM 2254 C CA . THR A 1 267 ? -10.740 -7.060 -0.508 1.00 95.00 267 THR A CA 1
ATOM 2255 C C . THR A 1 267 ? -9.669 -6.030 -0.130 1.00 95.00 267 THR A C 1
ATOM 2257 O O . THR A 1 267 ? -9.876 -4.829 -0.305 1.00 95.00 267 THR A O 1
ATOM 2260 N N . GLY A 1 268 ? -8.517 -6.486 0.369 1.00 94.44 268 GLY A N 1
ATOM 2261 C CA . GLY A 1 268 ? -7.379 -5.656 0.756 1.00 94.44 268 GLY A CA 1
ATOM 2262 C C . GLY A 1 268 ? -6.090 -6.126 0.087 1.00 94.44 268 GLY A C 1
ATOM 2263 O O . GLY A 1 268 ? -5.769 -5.749 -1.044 1.00 94.44 268 GLY A O 1
ATOM 2264 N N . ILE A 1 269 ? -5.349 -6.985 0.786 1.00 93.19 269 ILE A N 1
ATOM 2265 C CA . ILE A 1 269 ? -4.015 -7.449 0.381 1.00 93.19 269 ILE A CA 1
ATOM 2266 C C . ILE A 1 269 ? -4.031 -8.225 -0.946 1.00 93.19 269 ILE A C 1
ATOM 2268 O O . ILE A 1 269 ? -3.120 -8.056 -1.758 1.00 93.19 269 ILE A O 1
ATOM 2272 N N . ALA A 1 270 ? -5.050 -9.044 -1.219 1.00 93.81 270 ALA A N 1
ATOM 2273 C CA . ALA A 1 270 ? -5.095 -9.810 -2.468 1.00 93.81 270 ALA A CA 1
ATOM 2274 C C . ALA A 1 270 ? -5.273 -8.904 -3.699 1.00 93.81 270 ALA A C 1
ATOM 2276 O O . ALA A 1 270 ? -4.579 -9.087 -4.703 1.00 93.81 270 ALA A O 1
ATOM 2277 N N . ILE A 1 271 ? -6.136 -7.881 -3.608 1.00 91.75 271 ILE A N 1
ATOM 2278 C CA . ILE A 1 271 ? -6.289 -6.861 -4.659 1.00 91.75 271 ILE A CA 1
ATOM 2279 C C . ILE A 1 271 ? -4.956 -6.156 -4.905 1.00 91.75 271 ILE A C 1
ATOM 2281 O O . ILE A 1 271 ? -4.568 -5.961 -6.054 1.00 91.75 271 ILE A O 1
ATOM 2285 N N . LEU A 1 272 ? -4.221 -5.813 -3.847 1.00 91.94 272 LEU A N 1
ATOM 2286 C CA . LEU A 1 272 ? -2.908 -5.182 -3.966 1.00 91.94 272 LEU A CA 1
ATOM 2287 C C . LEU A 1 272 ? -1.905 -6.068 -4.730 1.00 91.94 272 LEU A C 1
ATOM 2289 O O . LEU A 1 272 ? -1.208 -5.580 -5.625 1.00 91.94 272 LEU A O 1
ATOM 2293 N N . ILE A 1 273 ? -1.851 -7.368 -4.412 1.00 92.31 273 ILE A N 1
ATOM 2294 C CA . ILE A 1 273 ? -0.999 -8.341 -5.116 1.00 92.31 273 ILE A CA 1
ATOM 2295 C C . ILE A 1 273 ? -1.372 -8.407 -6.599 1.00 92.31 273 ILE A C 1
ATOM 2297 O O . ILE A 1 273 ? -0.478 -8.381 -7.451 1.00 92.31 273 ILE A O 1
ATOM 2301 N N . PHE A 1 274 ? -2.673 -8.464 -6.892 1.00 89.69 274 PHE A N 1
ATOM 2302 C CA . PHE A 1 274 ? -3.210 -8.567 -8.245 1.00 89.69 274 PHE A CA 1
ATOM 2303 C C . PHE A 1 274 ? -2.958 -7.306 -9.080 1.00 89.69 274 PHE A C 1
ATOM 2305 O O . PHE A 1 274 ? -2.531 -7.399 -10.226 1.00 89.69 274 PHE A O 1
ATOM 2312 N N . LEU A 1 275 ? -3.175 -6.119 -8.506 1.00 88.81 275 LEU A N 1
ATOM 2313 C CA . LEU A 1 275 ? -2.971 -4.849 -9.206 1.00 88.81 275 LEU A CA 1
ATOM 2314 C C . LEU A 1 275 ? -1.493 -4.553 -9.484 1.00 88.81 275 LEU A C 1
ATOM 2316 O O . LEU A 1 275 ? -1.207 -3.745 -10.364 1.00 88.81 275 LEU A O 1
ATOM 2320 N N . ASN A 1 276 ? -0.580 -5.155 -8.711 1.00 92.38 276 ASN A N 1
ATOM 2321 C CA . ASN A 1 276 ? 0.872 -4.991 -8.803 1.00 92.38 276 ASN A CA 1
ATOM 2322 C C . ASN A 1 276 ? 1.313 -3.546 -9.118 1.00 92.38 276 ASN A C 1
ATOM 2324 O O . ASN A 1 276 ? 2.004 -3.265 -10.103 1.00 92.38 276 ASN A O 1
ATOM 2328 N N . GLN A 1 277 ? 0.847 -2.616 -8.283 1.00 90.50 277 GLN A N 1
ATOM 2329 C CA . GLN A 1 277 ? 0.957 -1.181 -8.530 1.00 90.50 277 GLN A CA 1
ATOM 2330 C C . GLN A 1 277 ? 2.415 -0.705 -8.498 1.00 90.50 277 GLN A C 1
ATOM 2332 O O . GLN A 1 277 ? 3.166 -1.028 -7.574 1.00 90.50 277 GLN A O 1
ATOM 2337 N N . TYR A 1 278 ? 2.781 0.104 -9.493 1.00 91.00 278 TYR A N 1
ATOM 2338 C CA . TYR A 1 278 ? 4.078 0.774 -9.605 1.00 91.00 278 TYR A CA 1
ATOM 2339 C C . TYR A 1 278 ? 4.066 2.174 -8.937 1.00 91.00 278 TYR A C 1
ATOM 2341 O O . TYR A 1 278 ? 2.982 2.731 -8.737 1.00 91.00 278 TYR A O 1
ATOM 2349 N N . PRO A 1 279 ? 5.235 2.764 -8.606 1.00 92.56 279 PRO A N 1
ATOM 2350 C CA . PRO A 1 279 ? 5.368 4.104 -8.018 1.00 92.56 279 PRO A CA 1
ATOM 2351 C C . PRO A 1 279 ? 4.771 5.230 -8.866 1.00 92.56 279 PRO A C 1
ATOM 2353 O O . PRO A 1 279 ? 4.750 5.110 -10.073 1.00 92.56 279 PRO A O 1
ATOM 2356 N N . TYR A 1 280 ? 4.374 6.363 -8.279 1.00 89.12 280 TYR A N 1
ATOM 2357 C CA . TYR A 1 280 ? 3.837 7.514 -9.041 1.00 89.12 280 TYR A CA 1
ATOM 2358 C C . TYR A 1 280 ? 2.593 7.179 -9.876 1.00 89.12 280 TYR A C 1
ATOM 2360 O O . TYR A 1 280 ? 2.504 7.492 -11.064 1.00 89.12 280 TYR A O 1
ATOM 2368 N N . GLN A 1 281 ? 1.606 6.540 -9.246 1.00 86.62 281 GLN A N 1
ATOM 2369 C CA . GLN A 1 281 ? 0.302 6.366 -9.878 1.00 86.62 281 GLN A CA 1
ATOM 2370 C C . GLN A 1 281 ? -0.310 7.737 -10.218 1.00 86.62 281 GLN A C 1
ATOM 2372 O O . GLN A 1 281 ? -0.269 8.638 -9.382 1.00 86.62 281 GLN A O 1
ATOM 2377 N N . PRO A 1 282 ? -0.923 7.898 -11.404 1.00 82.38 282 PRO A N 1
ATOM 2378 C CA . PRO A 1 282 ? -1.497 9.177 -11.832 1.00 82.38 282 PRO A CA 1
ATOM 2379 C C . PRO A 1 282 ? -2.693 9.606 -10.977 1.00 82.38 282 PRO A C 1
ATOM 2381 O O . PRO A 1 282 ? -3.083 10.765 -10.995 1.00 82.38 282 PRO A O 1
ATOM 2384 N N . ARG A 1 283 ? -3.290 8.658 -10.251 1.00 81.56 283 ARG A N 1
ATOM 2385 C CA . ARG A 1 283 ? -4.376 8.898 -9.312 1.00 81.56 283 ARG A CA 1
ATOM 2386 C C . ARG A 1 283 ? -4.287 7.943 -8.139 1.00 81.56 283 ARG A C 1
ATOM 2388 O O . ARG A 1 283 ? -3.869 6.789 -8.293 1.00 81.56 283 ARG A O 1
ATOM 2395 N N . GLU A 1 284 ? -4.742 8.424 -6.996 1.00 80.06 284 GLU A N 1
ATOM 2396 C CA . GLU A 1 284 ? -4.973 7.603 -5.819 1.00 80.06 284 GLU A CA 1
ATOM 2397 C C . GLU A 1 284 ? -6.157 6.640 -6.069 1.00 80.06 284 GLU A C 1
ATOM 2399 O O . GLU A 1 284 ? -7.069 6.929 -6.849 1.00 80.06 284 GLU A O 1
ATOM 2404 N N . ARG A 1 285 ? -6.090 5.430 -5.502 1.00 84.12 285 ARG A N 1
ATOM 2405 C CA . ARG A 1 285 ? -7.113 4.375 -5.658 1.00 84.12 285 ARG A CA 1
ATOM 2406 C C . ARG A 1 285 ? -7.481 3.782 -4.300 1.00 84.12 285 ARG A C 1
ATOM 2408 O O . ARG A 1 285 ? -7.521 2.567 -4.138 1.00 84.12 285 ARG A O 1
ATOM 2415 N N . ASP A 1 286 ? -7.705 4.652 -3.332 1.00 81.25 286 ASP A N 1
ATOM 2416 C CA . ASP A 1 286 ? -8.183 4.315 -1.990 1.00 81.25 286 ASP A CA 1
ATOM 2417 C C . ASP A 1 286 ? -9.486 3.496 -2.018 1.00 81.25 286 ASP A C 1
ATOM 2419 O O . ASP A 1 286 ? -9.606 2.492 -1.316 1.00 81.25 286 ASP A O 1
ATOM 2423 N N . TYR A 1 287 ? -10.408 3.832 -2.926 1.00 85.56 287 TYR A N 1
ATOM 2424 C CA . TYR A 1 287 ? -11.674 3.120 -3.121 1.00 85.56 287 TYR A CA 1
ATOM 2425 C C . TYR A 1 287 ? -11.505 1.637 -3.496 1.00 85.56 287 TYR A C 1
ATOM 2427 O O . TYR A 1 287 ? -12.417 0.841 -3.273 1.00 85.56 287 TYR A O 1
ATOM 2435 N N . ALA A 1 288 ? -10.349 1.231 -4.040 1.00 87.06 288 ALA A N 1
ATOM 2436 C CA . ALA A 1 288 ? -10.084 -0.168 -4.379 1.00 87.06 288 ALA A CA 1
ATOM 2437 C C . ALA A 1 288 ? -10.042 -1.079 -3.139 1.00 87.06 288 ALA A C 1
ATOM 2439 O O . ALA A 1 288 ? -10.207 -2.289 -3.271 1.00 87.06 288 ALA A O 1
ATOM 2440 N N . PHE A 1 289 ? -9.842 -0.499 -1.951 1.00 91.88 289 PHE A N 1
ATOM 2441 C CA . PHE A 1 289 ? -9.715 -1.214 -0.682 1.00 91.88 289 PHE A CA 1
ATOM 2442 C C . PHE A 1 289 ? -10.919 -1.016 0.248 1.00 91.88 289 PHE A C 1
ATOM 2444 O O . PHE A 1 289 ? -10.875 -1.452 1.400 1.00 91.88 289 PHE A O 1
ATOM 2451 N N . ALA A 1 290 ? -12.007 -0.398 -0.229 1.00 93.25 290 ALA A N 1
ATOM 2452 C CA . ALA A 1 290 ? -13.198 -0.113 0.580 1.00 93.25 290 ALA A CA 1
ATOM 2453 C C . ALA A 1 290 ? -13.777 -1.366 1.263 1.00 93.25 290 ALA A C 1
ATOM 2455 O O . ALA A 1 290 ? -14.162 -1.311 2.429 1.00 93.25 290 ALA A O 1
ATOM 2456 N N . GLY A 1 291 ? -13.758 -2.520 0.586 1.00 93.81 291 GLY A N 1
ATOM 2457 C CA . GLY A 1 291 ? -14.201 -3.782 1.185 1.00 93.81 291 GLY A CA 1
ATOM 2458 C C . GLY A 1 291 ? -13.394 -4.174 2.427 1.00 93.81 291 GLY A C 1
ATOM 2459 O O . GLY A 1 291 ? -13.977 -4.625 3.411 1.00 93.81 291 GLY A O 1
ATOM 2460 N N . SER A 1 292 ? -12.078 -3.927 2.433 1.00 96.19 292 SER A N 1
ATOM 2461 C CA . SER A 1 292 ? -11.231 -4.257 3.586 1.00 96.19 292 SER A CA 1
ATOM 2462 C C . SER A 1 292 ? -11.497 -3.326 4.769 1.00 96.19 292 SER A C 1
ATOM 2464 O O . SER A 1 292 ? -11.490 -3.762 5.919 1.00 96.19 292 SER A O 1
ATOM 2466 N N . VAL A 1 293 ? -11.816 -2.056 4.495 1.00 96.00 293 VAL A N 1
ATOM 2467 C CA . VAL A 1 293 ? -12.244 -1.086 5.511 1.00 96.00 293 VAL A CA 1
ATOM 2468 C C . VAL A 1 293 ? -13.566 -1.537 6.137 1.00 96.00 293 VAL A C 1
ATOM 2470 O O . VAL A 1 293 ? -13.651 -1.632 7.358 1.00 96.00 293 VAL A O 1
ATOM 2473 N N . TYR A 1 294 ? -14.565 -1.915 5.331 1.00 95.69 294 TYR A N 1
ATOM 2474 C CA . TYR A 1 294 ? -15.843 -2.425 5.846 1.00 95.69 294 TYR A CA 1
ATOM 2475 C C . TYR A 1 294 ? -15.688 -3.709 6.660 1.00 95.69 294 TYR A C 1
ATOM 2477 O O . TYR A 1 294 ? -16.284 -3.830 7.730 1.00 95.69 294 TYR A O 1
ATOM 2485 N N . ALA A 1 295 ? -14.854 -4.643 6.201 1.00 97.00 295 ALA A N 1
ATOM 2486 C CA . ALA A 1 295 ? -14.553 -5.857 6.950 1.00 97.00 295 ALA A CA 1
ATOM 2487 C C . ALA A 1 295 ? -13.919 -5.536 8.314 1.00 97.00 295 ALA A C 1
ATOM 2489 O O . ALA A 1 295 ? -14.273 -6.145 9.321 1.00 97.00 295 ALA A O 1
ATOM 2490 N N . PHE A 1 296 ? -13.038 -4.534 8.381 1.00 97.81 296 PHE A N 1
ATOM 2491 C CA . PHE A 1 296 ? -12.453 -4.110 9.650 1.00 97.81 296 PHE A CA 1
ATOM 2492 C C . PHE A 1 296 ? -13.463 -3.413 10.574 1.00 97.81 296 PHE A C 1
ATOM 2494 O O . PHE A 1 296 ? -13.419 -3.626 11.785 1.00 97.81 296 PHE A O 1
ATOM 2501 N N . CYS A 1 297 ? -14.429 -2.661 10.036 1.00 96.69 297 CYS A N 1
ATOM 2502 C CA . CYS A 1 297 ? -15.520 -2.081 10.829 1.00 96.69 297 CYS A CA 1
ATOM 2503 C C . CYS A 1 297 ? -16.368 -3.144 11.549 1.00 96.69 297 CYS A C 1
ATOM 2505 O O . CYS A 1 297 ? -16.841 -2.892 12.657 1.00 96.69 297 CYS A O 1
ATOM 2507 N N . ILE A 1 298 ? -16.517 -4.345 10.974 1.00 96.88 298 ILE A N 1
ATOM 2508 C CA . ILE A 1 298 ? -17.161 -5.478 11.661 1.00 96.88 298 ILE A CA 1
ATOM 2509 C C . ILE A 1 298 ? -16.390 -5.811 12.942 1.00 96.88 298 ILE A C 1
ATOM 2511 O O . ILE A 1 298 ? -16.989 -5.945 14.010 1.00 96.88 298 ILE A O 1
ATOM 2515 N N . TRP A 1 299 ? -15.058 -5.884 12.869 1.00 98.06 299 TRP A N 1
ATOM 2516 C CA . TRP A 1 299 ? -14.239 -6.101 14.058 1.00 98.06 299 TRP A CA 1
ATOM 2517 C C . TRP A 1 299 ? -14.280 -4.923 15.028 1.00 98.06 299 TRP A C 1
ATOM 2519 O O . TRP A 1 299 ? -14.277 -5.168 16.223 1.00 98.06 299 TRP A O 1
ATOM 2529 N N . ILE A 1 300 ? -14.404 -3.672 14.581 1.00 96.56 300 ILE A N 1
ATOM 2530 C CA . ILE A 1 300 ? -14.621 -2.541 15.503 1.00 96.56 300 ILE A CA 1
ATOM 2531 C C . ILE A 1 300 ? -15.899 -2.756 16.332 1.00 96.56 300 ILE A C 1
ATOM 2533 O O . ILE A 1 300 ? -15.860 -2.629 17.556 1.00 96.56 300 ILE A O 1
ATOM 2537 N N . GLY A 1 301 ? -17.006 -3.157 15.697 1.00 95.06 301 GLY A N 1
ATOM 2538 C CA . GLY A 1 301 ? -18.260 -3.464 16.397 1.00 95.06 301 GLY A CA 1
ATOM 2539 C C . GLY A 1 301 ? -18.137 -4.649 17.362 1.00 95.06 301 GLY A C 1
ATOM 2540 O O . GLY A 1 301 ? -18.581 -4.577 18.508 1.00 95.06 301 GLY A O 1
ATOM 2541 N N . ILE A 1 302 ? -17.463 -5.723 16.941 1.00 96.06 302 ILE A N 1
ATOM 2542 C CA . ILE A 1 302 ? -17.164 -6.871 17.814 1.00 96.06 302 ILE A CA 1
ATOM 2543 C C . ILE A 1 302 ? -16.214 -6.468 18.956 1.00 96.06 302 ILE A C 1
ATOM 2545 O O . ILE A 1 302 ? -16.311 -6.994 20.064 1.00 96.06 302 ILE A O 1
ATOM 2549 N N . GLY A 1 303 ? -15.339 -5.488 18.737 1.00 95.94 303 GLY A N 1
ATOM 2550 C CA . GLY A 1 303 ? -14.460 -4.920 19.754 1.00 95.94 303 GLY A CA 1
ATOM 2551 C C . GLY A 1 303 ? -15.236 -4.359 20.938 1.00 95.94 303 GLY A C 1
ATOM 2552 O O . GLY A 1 303 ? -14.839 -4.577 22.081 1.00 95.94 303 GLY A O 1
ATOM 2553 N N . THR A 1 304 ? -16.395 -3.739 20.697 1.00 94.25 304 THR A N 1
ATOM 2554 C CA . THR A 1 304 ? -17.296 -3.286 21.769 1.00 94.25 304 THR A CA 1
ATOM 2555 C C . THR A 1 304 ? -17.790 -4.445 22.638 1.00 94.25 304 THR A C 1
ATOM 2557 O O . THR A 1 304 ? -17.867 -4.293 23.857 1.00 94.25 304 THR A O 1
ATOM 2560 N N . LEU A 1 305 ? -18.058 -5.618 22.051 1.00 92.56 305 LEU A N 1
ATOM 2561 C CA . LEU A 1 305 ? -18.400 -6.829 22.811 1.00 92.56 305 LEU A CA 1
ATOM 2562 C C . LEU A 1 305 ? -17.208 -7.328 23.638 1.00 92.56 305 LEU A C 1
ATOM 2564 O O . LEU A 1 305 ? -17.378 -7.679 24.803 1.00 92.56 305 LEU A O 1
ATOM 2568 N N . GLY A 1 306 ? -15.996 -7.284 23.078 1.00 92.81 306 GLY A N 1
ATOM 2569 C CA . GLY A 1 306 ? -14.770 -7.609 23.811 1.00 92.81 306 GLY A CA 1
ATOM 2570 C C . GLY A 1 306 ? -14.542 -6.696 25.024 1.00 92.81 306 GLY A C 1
ATOM 2571 O O . GLY A 1 306 ? -14.224 -7.176 26.113 1.00 92.81 306 GLY A O 1
ATOM 2572 N N . ILE A 1 307 ? -14.772 -5.386 24.873 1.00 93.19 307 ILE A N 1
ATOM 2573 C CA . ILE A 1 307 ? -14.712 -4.415 25.980 1.00 93.19 307 ILE A CA 1
ATOM 2574 C C . ILE A 1 307 ? -15.817 -4.672 27.009 1.00 93.19 307 ILE A C 1
ATOM 2576 O O . ILE A 1 307 ? -15.562 -4.608 28.213 1.00 93.19 307 ILE A O 1
ATOM 2580 N N . TYR A 1 308 ? -17.032 -4.987 26.557 1.00 93.25 308 TYR A N 1
ATOM 2581 C CA . TYR A 1 308 ? -18.128 -5.375 27.442 1.00 93.25 308 TYR A CA 1
ATOM 2582 C C . TYR A 1 308 ? -17.760 -6.576 28.305 1.00 93.25 308 TYR A C 1
ATOM 2584 O O . TYR A 1 308 ? -17.906 -6.524 29.525 1.00 93.25 308 TYR A O 1
ATOM 2592 N N . GLU A 1 309 ? -17.232 -7.638 27.702 1.00 90.88 309 GLU A N 1
ATOM 2593 C CA . GLU A 1 309 ? -16.872 -8.839 28.443 1.00 90.88 309 GLU A CA 1
ATOM 2594 C C . GLU A 1 309 ? -15.707 -8.595 29.408 1.00 90.88 309 GLU A C 1
ATOM 2596 O O . GLU A 1 309 ? -15.705 -9.133 30.517 1.00 90.88 309 GLU A O 1
ATOM 2601 N N . LEU A 1 310 ? -14.758 -7.728 29.040 1.00 90.62 310 LEU A N 1
ATOM 2602 C CA . LEU A 1 310 ? -13.693 -7.292 29.937 1.00 90.62 310 LEU A CA 1
ATOM 2603 C C . LEU A 1 310 ? -14.257 -6.566 31.167 1.00 90.62 310 LEU A C 1
ATOM 2605 O O . LEU A 1 310 ? -13.918 -6.922 32.294 1.00 90.62 310 LEU A O 1
ATOM 2609 N N . PHE A 1 311 ? -15.140 -5.582 30.978 1.00 91.56 311 PHE A N 1
ATOM 2610 C CA . PHE A 1 311 ? -15.745 -4.837 32.087 1.00 91.56 311 PHE A CA 1
ATOM 2611 C C . PHE A 1 311 ? -16.686 -5.694 32.928 1.00 91.56 311 PHE A C 1
ATOM 2613 O O . PHE A 1 311 ? -16.742 -5.517 34.144 1.00 91.56 311 PHE A O 1
ATOM 2620 N N . ASN A 1 312 ? -17.362 -6.670 32.322 1.00 91.50 312 ASN A N 1
ATOM 2621 C CA . ASN A 1 312 ? -18.249 -7.589 33.029 1.00 91.50 312 ASN A CA 1
ATOM 2622 C C . ASN A 1 312 ? -17.510 -8.446 34.075 1.00 91.50 312 ASN A C 1
ATOM 2624 O O . ASN A 1 312 ? -18.137 -8.966 34.992 1.00 91.50 312 ASN A O 1
ATOM 2628 N N . ARG A 1 313 ? -16.179 -8.580 33.975 1.00 89.62 313 ARG A N 1
ATOM 2629 C CA . ARG A 1 313 ? -15.354 -9.252 34.997 1.00 89.62 313 ARG A CA 1
ATOM 2630 C C . ARG A 1 313 ? -15.191 -8.426 36.276 1.00 89.62 313 ARG A C 1
ATOM 2632 O O . ARG A 1 313 ? -14.933 -8.998 37.329 1.00 89.62 313 ARG A O 1
ATOM 2639 N N . TYR A 1 314 ? -15.331 -7.104 36.188 1.00 90.69 314 TYR A N 1
ATOM 2640 C CA . TYR A 1 314 ? -15.096 -6.171 37.297 1.00 90.69 314 TYR A CA 1
ATOM 2641 C C . TYR A 1 314 ? -16.387 -5.526 37.814 1.00 90.69 314 TYR A C 1
ATOM 2643 O O . TYR A 1 314 ? -16.521 -5.260 39.008 1.00 90.69 314 TYR A O 1
ATOM 2651 N N . LEU A 1 315 ? -17.353 -5.282 36.928 1.00 88.56 315 LEU A N 1
ATOM 2652 C CA . LEU A 1 315 ? -18.630 -4.656 37.249 1.00 88.56 315 LEU A CA 1
ATOM 2653 C C . LEU A 1 315 ? -19.689 -5.720 37.558 1.00 88.56 315 LEU A C 1
ATOM 2655 O O . LEU A 1 315 ? -19.916 -6.639 36.779 1.00 88.56 315 LEU A O 1
ATOM 2659 N N . ARG A 1 316 ? -20.382 -5.572 38.694 1.00 83.62 316 ARG A N 1
ATOM 2660 C CA . ARG A 1 316 ? -21.385 -6.549 39.163 1.00 83.62 316 ARG A CA 1
ATOM 2661 C C . ARG A 1 316 ? -22.735 -6.464 38.438 1.00 83.62 316 ARG A C 1
ATOM 2663 O O . ARG A 1 316 ? -23.485 -7.434 38.446 1.00 83.62 316 ARG A O 1
ATOM 2670 N N . SER A 1 317 ? -23.071 -5.316 37.843 1.00 90.31 317 SER A N 1
ATOM 2671 C CA . SER A 1 317 ? -24.369 -5.093 37.188 1.00 90.31 317 SER A CA 1
ATOM 2672 C C . SER A 1 317 ? -24.243 -5.141 35.671 1.00 90.31 317 SER A C 1
ATOM 2674 O O . SER A 1 317 ? -23.606 -4.274 35.077 1.00 90.31 317 SER A O 1
ATOM 2676 N N . LYS A 1 318 ? -24.935 -6.099 35.039 1.00 88.19 318 LYS A N 1
ATOM 2677 C CA . LYS A 1 318 ? -24.955 -6.258 33.575 1.00 88.19 318 LYS A CA 1
ATOM 2678 C C . LYS A 1 318 ? -25.424 -4.995 32.850 1.00 88.19 318 LYS A C 1
ATOM 2680 O O . LYS A 1 318 ? -24.851 -4.653 31.823 1.00 88.19 318 LYS A O 1
ATOM 2685 N N . GLN A 1 319 ? -26.425 -4.296 33.394 1.00 88.19 319 GLN A N 1
ATOM 2686 C CA . GLN A 1 319 ? -26.945 -3.054 32.810 1.00 88.19 319 GLN A CA 1
ATOM 2687 C C . GLN A 1 319 ? -25.892 -1.941 32.835 1.00 88.19 319 GLN A C 1
ATOM 2689 O O . GLN A 1 319 ? -25.672 -1.290 31.817 1.00 88.19 319 GLN A O 1
ATOM 2694 N N . ILE A 1 320 ? -25.198 -1.765 33.966 1.00 87.62 320 ILE A N 1
ATOM 2695 C CA . ILE A 1 320 ? -24.139 -0.754 34.098 1.00 87.62 320 ILE A CA 1
ATOM 2696 C C . ILE A 1 320 ? -22.990 -1.074 33.141 1.00 87.62 320 ILE A C 1
ATOM 2698 O O . ILE A 1 320 ? -22.549 -0.192 32.412 1.00 87.62 320 ILE A O 1
ATOM 2702 N N . THR A 1 321 ? -22.552 -2.335 33.080 1.00 89.62 321 THR A N 1
ATOM 2703 C CA . THR A 1 321 ? -21.507 -2.771 32.146 1.00 89.62 321 THR A CA 1
ATOM 2704 C C . THR A 1 321 ? -21.882 -2.459 30.699 1.00 89.62 321 THR A C 1
ATOM 2706 O O . THR A 1 321 ? -21.083 -1.867 29.980 1.00 89.62 321 THR A O 1
ATOM 2709 N N . SER A 1 322 ? -23.106 -2.795 30.272 1.00 86.19 322 SER A N 1
ATOM 2710 C CA . SER A 1 322 ? -23.571 -2.522 28.907 1.00 86.19 322 SER A CA 1
ATOM 2711 C C . SER A 1 322 ? -23.560 -1.030 28.590 1.00 86.19 322 SER A C 1
ATOM 2713 O O . SER A 1 322 ? -23.014 -0.633 27.563 1.00 86.19 322 SER A O 1
ATOM 2715 N N . VAL A 1 323 ? -24.115 -0.200 29.479 1.00 90.81 323 VAL A N 1
ATOM 2716 C CA . VAL A 1 323 ? -24.169 1.255 29.280 1.00 90.81 323 VAL A CA 1
ATOM 2717 C C . VAL A 1 323 ? -22.760 1.840 29.193 1.00 90.81 323 VAL A C 1
ATOM 2719 O O . VAL A 1 323 ? -22.462 2.570 28.248 1.00 90.81 323 VAL A O 1
ATOM 2722 N N . VAL A 1 324 ? -21.872 1.484 30.125 1.00 90.88 324 VAL A N 1
ATOM 2723 C CA . VAL A 1 324 ? -20.494 1.994 30.166 1.00 90.88 324 VAL A CA 1
ATOM 2724 C C . VAL A 1 324 ? -19.709 1.587 28.919 1.00 90.88 324 VAL A C 1
ATOM 2726 O O . VAL A 1 324 ? -19.104 2.447 28.283 1.00 90.88 324 VAL A O 1
ATOM 2729 N N . SER A 1 325 ? -19.739 0.311 28.528 1.00 89.31 325 SER A N 1
ATOM 2730 C CA . SER A 1 325 ? -18.991 -0.177 27.362 1.00 89.31 325 SER A CA 1
ATOM 2731 C C . SER A 1 325 ? -19.461 0.457 26.058 1.00 89.31 325 SER A C 1
ATOM 2733 O O . SER A 1 325 ? -18.627 0.892 25.264 1.00 89.31 325 SER A O 1
ATOM 2735 N N . VAL A 1 326 ? -20.778 0.553 25.845 1.00 91.06 326 VAL A N 1
ATOM 2736 C CA . VAL A 1 326 ? -21.341 1.174 24.636 1.00 91.06 326 VAL A CA 1
ATOM 2737 C C . VAL A 1 326 ? -21.012 2.661 24.598 1.00 91.06 326 VAL A C 1
ATOM 2739 O O . VAL A 1 326 ? -20.544 3.146 23.573 1.00 91.06 326 VAL A O 1
ATOM 2742 N N . THR A 1 327 ? -21.185 3.373 25.714 1.00 91.19 327 THR A N 1
ATOM 2743 C CA . THR A 1 327 ? -20.917 4.818 25.784 1.00 91.19 327 THR A CA 1
ATOM 2744 C C . THR A 1 327 ? -19.445 5.113 25.530 1.00 91.19 327 THR A C 1
ATOM 2746 O O . THR A 1 327 ? -19.118 5.978 24.724 1.00 91.19 327 THR A O 1
ATOM 2749 N N . LEU A 1 328 ? -18.546 4.360 26.168 1.00 91.81 328 LEU A N 1
ATOM 2750 C CA . LEU A 1 328 ? -17.108 4.539 26.010 1.00 91.81 328 LEU A CA 1
ATOM 2751 C C . LEU A 1 328 ? -16.658 4.247 24.575 1.00 91.81 328 LEU A C 1
ATOM 2753 O O . LEU A 1 328 ? -15.923 5.044 24.000 1.00 91.81 328 LEU A O 1
ATOM 2757 N N . CYS A 1 329 ? -17.126 3.150 23.973 1.00 92.25 329 CYS A N 1
ATOM 2758 C CA . CYS A 1 329 ? -16.780 2.826 22.587 1.00 92.25 329 CYS A CA 1
ATOM 2759 C C . CYS A 1 329 ? -17.377 3.835 21.596 1.00 92.25 329 CYS A C 1
ATOM 2761 O O . CYS A 1 329 ? -16.708 4.206 20.633 1.00 92.25 329 CYS A O 1
ATOM 2763 N N . PHE A 1 330 ? -18.601 4.316 21.844 1.00 92.94 330 PHE A N 1
ATOM 2764 C CA . PHE A 1 330 ? -19.237 5.350 21.028 1.00 92.94 330 PHE A CA 1
ATOM 2765 C C . PHE A 1 330 ? -18.456 6.669 21.076 1.00 92.94 330 PHE A C 1
ATOM 2767 O O . PHE A 1 330 ? -18.189 7.267 20.035 1.00 92.94 330 PHE A O 1
ATOM 2774 N N . MET A 1 331 ? -18.042 7.092 22.273 1.00 91.00 331 MET A N 1
ATOM 2775 C CA . MET A 1 331 ? -17.234 8.297 22.459 1.00 91.00 331 MET A CA 1
ATOM 2776 C C . MET A 1 331 ? -15.853 8.165 21.805 1.00 91.00 331 MET A C 1
ATOM 2778 O O . MET A 1 331 ? -15.392 9.085 21.133 1.00 91.00 331 MET A O 1
ATOM 2782 N N . ALA A 1 332 ? -15.203 7.011 21.970 1.00 88.88 332 ALA A N 1
ATOM 2783 C CA . ALA A 1 332 ? -13.850 6.773 21.474 1.00 88.88 332 ALA A CA 1
ATOM 2784 C C . ALA A 1 332 ? -13.759 6.661 19.944 1.00 88.88 332 ALA A C 1
ATOM 2786 O O . ALA A 1 332 ? -12.698 6.936 19.388 1.00 88.88 332 ALA A O 1
ATOM 2787 N N . VAL A 1 333 ? -14.832 6.226 19.271 1.00 91.25 333 VAL A N 1
ATOM 2788 C CA . VAL A 1 333 ? -14.805 5.936 17.829 1.00 91.25 333 VAL A CA 1
ATOM 2789 C C . VAL A 1 333 ? -15.814 6.801 17.055 1.00 91.25 333 VAL A C 1
ATOM 2791 O O . VAL A 1 333 ? -15.367 7.808 16.509 1.00 91.25 333 VAL A O 1
ATOM 2794 N N . PRO A 1 334 ? -17.136 6.516 17.008 1.00 89.62 334 PRO A N 1
ATOM 2795 C CA . PRO A 1 334 ? -18.093 7.343 16.266 1.00 89.62 334 PRO A CA 1
ATOM 2796 C C . PRO A 1 334 ? -18.053 8.841 16.583 1.00 89.62 334 PRO A C 1
ATOM 2798 O O . PRO A 1 334 ? -18.034 9.653 15.663 1.00 89.62 334 PRO A O 1
ATOM 2801 N N . PHE A 1 335 ? -18.041 9.218 17.864 1.00 90.50 335 PHE A N 1
ATOM 2802 C CA . PHE A 1 335 ? -18.059 10.627 18.259 1.00 90.50 335 PHE A CA 1
ATOM 2803 C C . PHE A 1 335 ? -16.753 11.330 17.887 1.00 90.50 335 PHE A C 1
ATOM 2805 O O . PHE A 1 335 ? -16.791 12.393 17.279 1.00 90.50 335 PHE A O 1
ATOM 2812 N N . LEU A 1 336 ? -15.603 10.718 18.193 1.00 89.75 336 LEU A N 1
ATOM 2813 C CA . LEU A 1 336 ? -14.293 11.258 17.830 1.00 89.75 336 LEU A CA 1
ATOM 2814 C C . LEU A 1 336 ? -14.160 11.443 16.313 1.00 89.75 336 LEU A C 1
ATOM 2816 O O . LEU A 1 336 ? -13.724 12.497 15.854 1.00 89.75 336 LEU A O 1
ATOM 2820 N N . MET A 1 337 ? -14.565 10.433 15.540 1.00 87.94 337 MET A N 1
ATOM 2821 C CA . MET A 1 337 ? -14.527 10.493 14.081 1.00 87.94 337 MET A CA 1
ATOM 2822 C C . MET A 1 337 ? -15.505 11.528 13.526 1.00 87.94 337 MET A C 1
ATOM 2824 O O . MET A 1 337 ? -15.172 12.185 12.554 1.00 87.94 337 MET A O 1
ATOM 2828 N N . GLY A 1 338 ? -16.676 11.713 14.140 1.00 85.50 338 GLY A N 1
ATOM 2829 C CA . GLY A 1 338 ? -17.624 12.758 13.743 1.00 85.50 338 GLY A CA 1
ATOM 2830 C C . GLY A 1 338 ? -17.199 14.173 14.149 1.00 85.50 338 GLY A C 1
ATOM 2831 O O . GLY A 1 338 ? -17.569 15.130 13.482 1.00 85.50 338 GLY A O 1
ATOM 2832 N N . PHE A 1 339 ? -16.427 14.318 15.228 1.00 86.75 339 PHE A N 1
ATOM 2833 C CA . PHE A 1 339 ? -15.921 15.611 15.692 1.00 86.75 339 PHE A CA 1
ATOM 2834 C C . PHE A 1 339 ? -14.722 16.102 14.871 1.00 86.75 339 PHE A C 1
ATOM 2836 O O . PHE A 1 339 ? -14.601 17.298 14.617 1.00 86.75 339 PHE A O 1
ATOM 2843 N N . HIS A 1 340 ? -13.836 15.186 14.471 1.00 78.88 340 HIS A N 1
ATOM 2844 C CA . HIS A 1 340 ? -12.644 15.498 13.677 1.00 78.88 340 HIS A CA 1
ATOM 2845 C C . HIS A 1 340 ? -12.824 15.305 12.164 1.00 78.88 340 HIS A C 1
ATOM 2847 O O . HIS A 1 340 ? -11.931 15.690 11.415 1.00 78.88 340 HIS A O 1
ATOM 2853 N N . GLY A 1 341 ? -13.893 14.635 11.729 1.00 66.00 341 GLY A N 1
ATOM 2854 C CA . GLY A 1 341 ? -14.102 14.190 10.346 1.00 66.00 341 GLY A CA 1
ATOM 2855 C C . GLY A 1 341 ? -14.745 15.195 9.408 1.00 66.00 341 GLY A C 1
ATOM 2856 O O . GLY A 1 341 ? -15.302 16.211 9.879 1.00 66.00 341 GLY A O 1
#

Radius of gyration: 26.77 Å; chains: 1; bounding box: 67×46×89 Å

Sequence (341 aa):
MILIGYSSYFMVVIRSTANPAIDMNNPEDPFNLLSYLQREQYGSAPVFYGQYYPAQQVEKEEVSSKYYQDINKDGEDEYFFKSKRYQAVYEEEFCGVFPRMWSPQKNHIRTYRNIAKPTYEVRDRASQRRVASFKSLKQANEYVKKSDNPYLRVVDKFTFADNLRFFSVYQVGWMYVRYFLWNFGGRQNDMQGHMGTVNGNWQSGIDFIDEARGIIPNKYLPQDLRENKAYNPFYLLPFILGLIGLFYHFNTRKDDAFVVFLLWFFTGIAILIFLNQYPYQPRERDYAFAGSVYAFCIWIGIGTLGIYELFNRYLRSKQITSVVSVTLCFMAVPFLMGFHG